Protein AF-M0NGQ3-F1 (afdb_monomer_lite)

Structure (mmCIF, N/CA/C/O backbone):
data_AF-M0NGQ3-F1
#
_entry.id   AF-M0NGQ3-F1
#
loop_
_atom_site.group_PDB
_atom_site.id
_atom_site.type_symbol
_atom_site.label_atom_id
_atom_site.label_alt_id
_atom_site.label_comp_id
_atom_site.label_asym_id
_atom_site.label_entity_id
_atom_site.label_seq_id
_atom_site.pdbx_PDB_ins_code
_atom_site.Cartn_x
_atom_site.Cartn_y
_atom_site.Cartn_z
_atom_site.occupancy
_atom_site.B_iso_or_equiv
_atom_site.auth_seq_id
_atom_site.auth_comp_id
_atom_site.auth_asym_id
_atom_site.auth_atom_id
_atom_site.pdbx_PDB_model_num
ATOM 1 N N . MET A 1 1 ? -16.308 9.274 26.818 1.00 33.22 1 MET A N 1
ATOM 2 C CA . MET A 1 1 ? -15.041 9.408 26.072 1.00 33.22 1 MET A CA 1
ATOM 3 C C . MET A 1 1 ? -13.980 8.646 26.839 1.00 33.22 1 MET A C 1
ATOM 5 O O . MET A 1 1 ? -13.397 9.189 27.766 1.00 33.22 1 MET A O 1
ATOM 9 N N . VAL A 1 2 ? -13.825 7.357 26.546 1.00 29.56 2 VAL A N 1
ATOM 10 C CA . VAL A 1 2 ? -12.701 6.576 27.068 1.00 29.56 2 VAL A CA 1
ATOM 11 C C . VAL A 1 2 ? -11.539 6.907 26.148 1.00 29.56 2 VAL A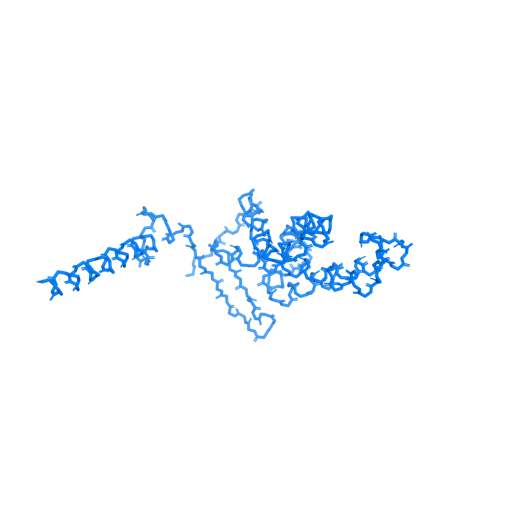 C 1
ATOM 13 O O . VAL A 1 2 ? -11.587 6.573 24.969 1.00 29.56 2 VAL A O 1
ATOM 16 N N . ALA A 1 3 ? -10.560 7.648 26.661 1.00 32.53 3 ALA A N 1
ATOM 17 C CA . ALA A 1 3 ? -9.280 7.797 25.998 1.00 32.53 3 ALA A CA 1
ATOM 18 C C . ALA A 1 3 ? -8.699 6.386 25.857 1.00 32.53 3 ALA A C 1
ATOM 20 O O . ALA A 1 3 ? -8.327 5.765 26.854 1.00 32.53 3 ALA A O 1
ATOM 21 N N . ALA A 1 4 ? -8.718 5.849 24.637 1.00 35.91 4 ALA A N 1
ATOM 22 C CA . ALA A 1 4 ? -7.969 4.653 24.311 1.00 35.91 4 ALA A CA 1
ATOM 23 C C . ALA A 1 4 ? -6.501 5.005 24.546 1.00 35.91 4 ALA A C 1
ATOM 25 O O . ALA A 1 4 ? -5.899 5.775 23.803 1.00 35.91 4 ALA A O 1
ATOM 26 N N . VAL A 1 5 ? -5.964 4.516 25.659 1.00 34.88 5 VAL A N 1
ATOM 27 C CA . VAL A 1 5 ? -4.541 4.559 25.960 1.00 34.88 5 VAL A CA 1
ATOM 28 C C . VAL A 1 5 ? -3.851 3.820 24.816 1.00 34.88 5 VAL A C 1
ATOM 30 O O . VAL A 1 5 ? -3.871 2.592 24.772 1.00 34.88 5 VAL A O 1
ATOM 33 N N . GLN A 1 6 ? -3.287 4.569 23.866 1.00 37.94 6 GLN A N 1
ATOM 34 C CA . GLN A 1 6 ? -2.357 4.056 22.867 1.00 37.94 6 GLN A CA 1
ATOM 35 C C . GLN A 1 6 ? -1.106 3.569 23.614 1.00 37.94 6 GLN A C 1
ATOM 37 O O . GLN A 1 6 ? -0.117 4.280 23.782 1.00 37.94 6 GLN A O 1
ATOM 42 N N . SER A 1 7 ? -1.154 2.336 24.120 1.00 38.09 7 SER A N 1
ATOM 43 C CA . SER A 1 7 ? 0.056 1.554 24.351 1.00 38.09 7 SER A CA 1
ATOM 44 C C . SER A 1 7 ? 0.770 1.464 23.003 1.00 38.09 7 SER A C 1
ATOM 46 O O . SER A 1 7 ? 0.130 1.049 22.038 1.00 38.09 7 SER A O 1
ATOM 48 N N . GLY A 1 8 ? 2.035 1.895 22.925 1.00 45.72 8 GLY A N 1
ATOM 49 C CA . GLY A 1 8 ? 2.791 1.991 21.668 1.00 45.72 8 GLY A CA 1
ATOM 50 C C . GLY A 1 8 ? 2.699 0.743 20.775 1.00 45.72 8 GLY A C 1
ATOM 51 O O . GLY A 1 8 ? 2.340 -0.330 21.264 1.00 45.72 8 GLY A O 1
ATOM 52 N N . PRO A 1 9 ? 3.031 0.860 19.474 1.00 50.69 9 PRO A N 1
ATOM 53 C CA . PRO A 1 9 ? 2.674 -0.123 18.452 1.00 50.69 9 PRO A CA 1
ATOM 54 C C . PRO A 1 9 ? 3.181 -1.516 18.828 1.00 50.69 9 PRO A C 1
ATOM 56 O O . PRO A 1 9 ? 4.362 -1.844 18.680 1.00 50.69 9 PRO A O 1
ATOM 59 N N . ASN A 1 10 ? 2.274 -2.338 19.353 1.00 62.28 10 ASN A N 1
ATOM 60 C CA . ASN A 1 10 ? 2.539 -3.728 19.679 1.00 62.28 10 ASN A CA 1
ATOM 61 C C . ASN A 1 10 ? 2.681 -4.522 18.369 1.00 62.28 10 ASN A C 1
ATOM 63 O O . ASN A 1 10 ? 2.215 -4.098 17.310 1.00 62.28 10 ASN A O 1
ATOM 67 N N . THR A 1 11 ? 3.338 -5.680 18.415 1.00 65.31 11 THR A N 1
ATOM 68 C CA . THR A 1 11 ? 3.563 -6.550 17.244 1.00 65.31 11 THR A CA 1
ATOM 69 C C . THR A 1 11 ? 2.282 -6.820 16.441 1.00 65.31 11 THR A C 1
ATOM 71 O O . THR A 1 11 ? 2.336 -6.953 15.221 1.00 65.31 11 THR A O 1
ATOM 74 N N . THR A 1 12 ? 1.130 -6.834 17.115 1.00 69.69 12 THR A N 1
ATOM 75 C CA . THR A 1 12 ? -0.199 -7.028 16.532 1.00 69.69 12 THR A CA 1
ATOM 76 C C . THR A 1 12 ? -0.603 -5.897 15.583 1.00 69.69 12 THR A C 1
ATOM 78 O O . THR A 1 12 ? -1.019 -6.195 14.470 1.00 69.69 12 THR A O 1
ATOM 81 N N . SER A 1 13 ? -0.414 -4.623 15.955 1.00 71.88 13 SER A N 1
ATOM 82 C CA . SER A 1 13 ? -0.724 -3.466 15.084 1.00 71.88 13 SER A CA 1
ATOM 83 C C . SER A 1 13 ? 0.027 -3.521 13.748 1.00 71.88 13 SER A C 1
ATOM 85 O O . SER A 1 13 ? -0.563 -3.413 12.677 1.00 71.88 13 SER A O 1
ATOM 87 N N . ARG A 1 14 ? 1.326 -3.839 13.796 1.00 76.62 14 ARG A N 1
ATOM 88 C CA . ARG A 1 14 ? 2.168 -3.960 12.597 1.00 76.62 14 ARG A CA 1
ATOM 89 C C . ARG A 1 14 ? 1.744 -5.117 11.701 1.00 76.62 14 ARG A C 1
ATOM 91 O O . ARG A 1 14 ? 1.787 -4.999 10.477 1.00 76.62 14 ARG A O 1
ATOM 98 N N . LEU A 1 15 ? 1.357 -6.240 12.304 1.00 81.69 15 LEU A N 1
ATOM 99 C CA . LEU A 1 15 ? 0.833 -7.400 11.584 1.00 81.69 15 LEU A CA 1
ATOM 100 C C . LEU A 1 15 ? -0.474 -7.052 10.872 1.00 81.69 15 LEU A C 1
ATOM 102 O O . LEU A 1 15 ? -0.595 -7.322 9.680 1.00 81.69 15 LEU A O 1
ATOM 106 N N . THR A 1 16 ? -1.401 -6.403 11.570 1.00 84.00 16 THR A N 1
ATOM 107 C CA . THR A 1 16 ? -2.676 -5.935 11.018 1.00 84.00 16 THR A CA 1
ATOM 108 C C . THR A 1 16 ? -2.463 -4.999 9.830 1.00 84.00 16 THR A C 1
ATOM 110 O O . THR A 1 16 ? -2.974 -5.276 8.745 1.00 84.00 16 THR A O 1
ATOM 113 N N . ALA A 1 17 ? -1.635 -3.964 9.986 1.00 85.12 17 ALA A N 1
ATOM 114 C CA . ALA A 1 17 ? -1.293 -3.031 8.913 1.00 85.12 17 ALA A CA 1
ATOM 115 C C . ALA A 1 17 ? -0.682 -3.740 7.692 1.00 85.12 17 ALA A C 1
ATOM 117 O O . ALA A 1 17 ? -1.069 -3.489 6.551 1.00 85.12 17 ALA A O 1
ATOM 118 N N . THR A 1 18 ? 0.244 -4.674 7.928 1.00 86.88 18 THR A N 1
ATOM 119 C CA . THR A 1 18 ? 0.908 -5.441 6.862 1.00 86.88 18 THR A CA 1
ATOM 120 C C . THR A 1 18 ? -0.074 -6.338 6.110 1.00 86.88 18 THR A C 1
ATOM 122 O O . THR A 1 18 ? -0.047 -6.395 4.880 1.00 86.88 18 THR A O 1
ATOM 125 N N . LEU A 1 19 ? -0.959 -7.029 6.831 1.00 87.19 19 LEU A N 1
ATOM 126 C CA . LEU A 1 19 ? -1.993 -7.867 6.227 1.00 87.19 19 LEU A CA 1
ATOM 127 C C . LEU A 1 19 ? -2.984 -7.025 5.421 1.00 87.19 19 LEU A C 1
ATOM 129 O O . LEU A 1 19 ? -3.317 -7.400 4.300 1.00 87.19 19 LEU A O 1
ATOM 133 N N . GLY A 1 20 ? -3.399 -5.870 5.944 1.00 87.44 20 GLY A N 1
ATOM 134 C CA . GLY A 1 20 ? -4.249 -4.931 5.216 1.00 87.44 20 GLY A CA 1
ATOM 135 C C . GLY A 1 20 ? -3.608 -4.424 3.931 1.00 87.44 20 GLY A C 1
ATOM 136 O O . GLY A 1 20 ? -4.241 -4.455 2.877 1.00 87.44 20 GLY A O 1
ATOM 137 N N . ALA A 1 21 ? -2.334 -4.031 3.986 1.00 89.56 21 ALA A N 1
ATOM 138 C CA . ALA A 1 21 ? -1.571 -3.609 2.814 1.00 89.56 21 ALA A CA 1
ATOM 139 C C . ALA A 1 21 ? -1.489 -4.713 1.746 1.00 89.56 21 ALA A C 1
ATOM 141 O O . ALA A 1 21 ? -1.727 -4.450 0.568 1.00 89.56 21 ALA A O 1
ATOM 142 N N . LEU A 1 22 ? -1.205 -5.956 2.148 1.00 89.62 22 LEU A N 1
ATOM 143 C CA . LEU A 1 22 ? -1.169 -7.097 1.230 1.00 89.62 22 LEU A CA 1
ATOM 144 C C . LEU A 1 22 ? -2.544 -7.405 0.630 1.00 89.62 22 LEU A C 1
ATOM 146 O O . LEU A 1 22 ? -2.631 -7.663 -0.568 1.00 89.62 22 LEU A O 1
ATOM 150 N N . LEU A 1 23 ? -3.614 -7.350 1.427 1.00 90.31 23 LEU A N 1
ATOM 151 C CA . LEU A 1 23 ? -4.982 -7.571 0.950 1.00 90.31 23 LEU A CA 1
ATOM 152 C C . LEU A 1 23 ? -5.425 -6.488 -0.038 1.00 90.31 23 LEU A C 1
ATOM 154 O O . LEU A 1 23 ? -6.026 -6.812 -1.059 1.00 90.31 23 LEU A O 1
ATOM 158 N N . ALA A 1 24 ? -5.092 -5.222 0.224 1.00 91.06 24 ALA A N 1
ATOM 159 C CA . ALA A 1 24 ? -5.369 -4.120 -0.694 1.00 91.06 24 ALA A CA 1
ATOM 160 C C . ALA A 1 24 ? -4.542 -4.224 -1.988 1.00 91.06 24 ALA A C 1
ATOM 162 O O . ALA A 1 24 ? -5.040 -3.913 -3.068 1.00 91.06 24 ALA A O 1
ATOM 163 N N . TYR A 1 25 ? -3.294 -4.695 -1.897 1.00 92.06 25 TYR A N 1
ATOM 164 C CA . TYR A 1 25 ? -2.419 -4.911 -3.050 1.00 92.06 25 TYR A CA 1
ATOM 165 C C . TYR A 1 25 ? -2.815 -6.132 -3.898 1.00 92.06 25 TYR A C 1
ATOM 167 O O . TYR A 1 25 ? -2.634 -6.117 -5.117 1.00 92.06 25 TYR A O 1
ATOM 175 N N . ALA A 1 26 ? -3.356 -7.187 -3.284 1.00 92.50 26 ALA A N 1
ATOM 176 C CA . ALA A 1 26 ? -3.550 -8.491 -3.919 1.00 92.50 26 ALA A CA 1
ATOM 177 C C . ALA A 1 26 ? -4.296 -8.456 -5.271 1.00 92.50 26 ALA A C 1
ATOM 179 O O . ALA A 1 26 ? -3.806 -9.098 -6.203 1.00 92.50 26 ALA A O 1
ATOM 180 N N . PRO A 1 27 ? -5.403 -7.701 -5.456 1.00 90.88 27 PRO A N 1
ATOM 181 C CA . PRO A 1 27 ? -6.079 -7.623 -6.754 1.00 90.88 27 PRO A CA 1
ATOM 182 C C . PRO A 1 27 ? -5.189 -7.038 -7.858 1.00 90.88 27 PRO A C 1
ATOM 184 O O . PRO A 1 27 ? -5.200 -7.522 -8.988 1.00 90.88 27 PRO A O 1
ATOM 187 N N . PHE A 1 28 ? -4.388 -6.021 -7.527 1.00 89.31 28 PHE A N 1
ATOM 188 C CA . PHE A 1 28 ? -3.459 -5.394 -8.466 1.00 89.31 28 PHE A CA 1
ATOM 189 C C . PHE A 1 28 ? -2.279 -6.315 -8.786 1.00 89.31 28 PHE A C 1
ATOM 191 O O . PHE A 1 28 ? -1.935 -6.482 -9.954 1.00 89.31 28 PHE A O 1
ATOM 198 N N . GLY A 1 29 ? -1.701 -6.963 -7.768 1.00 87.62 29 GLY A N 1
ATOM 199 C CA . GLY A 1 29 ? -0.650 -7.965 -7.947 1.00 87.62 29 GLY A CA 1
ATOM 200 C C . GLY A 1 29 ? -1.100 -9.128 -8.833 1.00 87.62 29 GLY A C 1
ATOM 201 O O . GLY A 1 29 ? -0.371 -9.511 -9.744 1.00 87.62 29 GLY A O 1
ATOM 202 N N . TRP A 1 30 ? -2.319 -9.637 -8.623 1.00 91.75 30 TRP A N 1
ATOM 203 C CA . TRP A 1 30 ? -2.925 -10.672 -9.467 1.00 91.75 30 TRP A CA 1
ATOM 204 C C . TRP A 1 30 ? -3.080 -10.211 -10.920 1.00 91.75 30 TRP A C 1
ATOM 206 O O . TRP A 1 30 ? -2.666 -10.924 -11.829 1.00 91.75 30 TRP A O 1
ATOM 216 N N . TRP A 1 31 ? -3.596 -8.997 -11.143 1.00 91.56 31 TRP A N 1
ATOM 217 C CA . TRP A 1 31 ? -3.801 -8.448 -12.487 1.00 91.56 31 TRP A CA 1
ATOM 218 C C . TRP A 1 31 ? -2.510 -8.373 -13.318 1.00 91.56 31 TRP A C 1
ATOM 220 O O . TRP A 1 31 ? -2.538 -8.612 -14.524 1.00 91.56 31 TRP A O 1
ATOM 230 N N . ILE A 1 32 ? -1.373 -8.069 -12.685 1.00 91.44 32 ILE A N 1
ATOM 231 C CA . ILE A 1 32 ? -0.084 -7.960 -13.382 1.00 91.44 32 ILE A CA 1
ATOM 232 C C . ILE A 1 32 ? 0.738 -9.255 -13.371 1.00 91.44 32 ILE A C 1
ATOM 234 O O . ILE A 1 32 ? 1.748 -9.319 -14.070 1.00 91.44 32 ILE A O 1
ATOM 238 N N . ALA A 1 33 ? 0.347 -10.275 -12.600 1.00 91.69 33 ALA A N 1
ATOM 239 C CA . ALA A 1 33 ? 1.158 -11.473 -12.374 1.00 91.69 33 ALA A CA 1
ATOM 240 C C . ALA A 1 33 ? 1.419 -12.282 -13.651 1.00 91.69 33 ALA A C 1
ATOM 242 O O . ALA A 1 33 ? 2.531 -12.775 -13.830 1.00 91.69 33 ALA A O 1
ATOM 243 N N . ASP A 1 34 ? 0.438 -12.368 -14.552 1.00 88.44 34 ASP A N 1
ATOM 244 C CA . ASP A 1 34 ? 0.564 -13.147 -15.790 1.00 88.44 34 ASP A CA 1
ATOM 245 C C . ASP A 1 34 ? 1.574 -12.528 -16.767 1.00 88.44 34 ASP A C 1
ATOM 247 O O . ASP A 1 34 ? 2.323 -13.235 -17.440 1.00 88.44 34 ASP A O 1
ATOM 251 N N . ALA A 1 35 ? 1.616 -11.196 -16.838 1.00 88.31 35 ALA A N 1
ATOM 252 C CA . ALA A 1 35 ? 2.492 -10.470 -17.754 1.00 88.31 35 ALA A CA 1
ATOM 253 C C . ALA A 1 35 ? 3.851 -10.120 -17.126 1.00 88.31 35 ALA A C 1
ATOM 255 O O . ALA A 1 35 ? 4.875 -10.109 -17.813 1.00 88.31 35 ALA A O 1
ATOM 256 N N . TYR A 1 36 ? 3.868 -9.823 -15.825 1.00 92.06 36 TYR A N 1
ATOM 257 C CA . TYR A 1 36 ? 5.005 -9.245 -15.110 1.00 92.06 36 TYR A CA 1
ATOM 258 C C . TYR A 1 36 ? 5.161 -9.852 -13.700 1.00 92.06 36 TYR A C 1
ATOM 260 O O . TYR A 1 36 ? 5.111 -9.128 -12.700 1.00 92.06 36 TYR A O 1
ATOM 268 N N . PRO A 1 37 ? 5.412 -11.170 -13.576 1.00 90.00 37 PRO A N 1
ATOM 269 C CA . PRO A 1 37 ? 5.418 -11.865 -12.284 1.00 90.00 37 PRO A CA 1
ATOM 270 C C . PRO A 1 37 ? 6.470 -11.319 -11.307 1.00 90.00 37 PRO A C 1
ATOM 272 O O . PRO A 1 37 ? 6.217 -11.215 -10.109 1.00 90.00 37 PRO A O 1
ATOM 275 N N . ALA A 1 38 ? 7.639 -10.901 -11.807 1.00 89.75 38 ALA A N 1
ATOM 276 C CA . ALA A 1 38 ? 8.675 -10.287 -10.976 1.00 89.75 38 ALA A CA 1
ATOM 277 C C . ALA A 1 38 ? 8.212 -8.959 -10.351 1.00 89.75 38 ALA A C 1
ATOM 279 O O . ALA A 1 38 ? 8.510 -8.692 -9.188 1.00 89.75 38 ALA A O 1
ATOM 280 N N . PHE A 1 39 ? 7.442 -8.155 -11.093 1.00 91.38 39 PHE A N 1
ATOM 281 C CA . PHE A 1 39 ? 6.858 -6.921 -10.571 1.00 91.38 39 PHE A CA 1
ATOM 282 C C . PHE A 1 39 ? 5.738 -7.234 -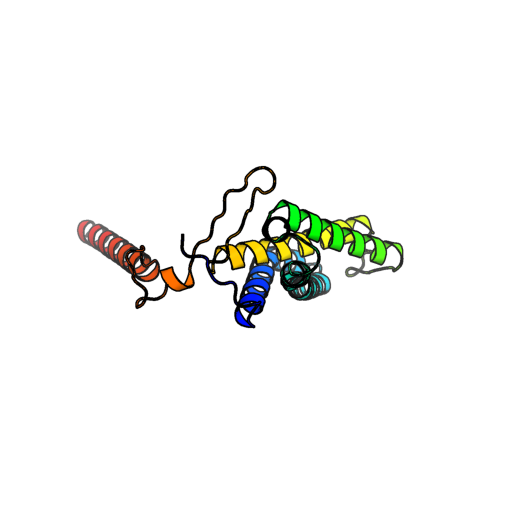9.580 1.00 91.38 39 PHE A C 1
ATOM 284 O O . PHE A 1 39 ? 5.738 -6.658 -8.502 1.00 91.38 39 PHE A O 1
ATOM 291 N N . ALA A 1 40 ? 4.870 -8.214 -9.850 1.00 91.62 40 ALA A N 1
ATOM 292 C CA . ALA A 1 40 ? 3.859 -8.658 -8.882 1.00 91.62 40 ALA A CA 1
ATOM 293 C C . ALA A 1 40 ? 4.471 -9.020 -7.510 1.00 91.62 40 ALA A C 1
ATOM 295 O O . ALA A 1 40 ? 3.986 -8.608 -6.456 1.00 91.62 40 ALA A O 1
ATOM 296 N N . VAL A 1 41 ? 5.592 -9.744 -7.509 1.00 92.12 41 VAL A N 1
ATOM 297 C CA . VAL A 1 41 ? 6.305 -10.086 -6.268 1.00 92.12 41 VAL A CA 1
ATOM 298 C C . VAL A 1 41 ? 6.971 -8.855 -5.647 1.00 92.12 41 VAL A C 1
ATOM 300 O O . VAL A 1 41 ? 6.826 -8.620 -4.446 1.00 92.12 41 VAL A O 1
ATOM 303 N N . ALA A 1 42 ? 7.671 -8.044 -6.444 1.00 92.62 42 ALA A N 1
ATOM 304 C CA . ALA A 1 42 ? 8.347 -6.842 -5.958 1.00 92.62 42 ALA A CA 1
ATOM 305 C C . ALA A 1 42 ? 7.370 -5.842 -5.320 1.00 92.62 42 ALA A C 1
ATOM 307 O O . ALA A 1 42 ? 7.690 -5.234 -4.301 1.00 92.62 42 ALA A O 1
ATOM 308 N N . GLY A 1 43 ? 6.169 -5.697 -5.881 1.00 92.06 43 GLY A N 1
ATOM 309 C CA . GLY A 1 43 ? 5.115 -4.845 -5.336 1.00 92.06 43 GLY A CA 1
ATOM 310 C C . GLY A 1 43 ? 4.581 -5.361 -4.012 1.00 92.06 43 GLY A C 1
ATOM 311 O O . GLY A 1 43 ? 4.428 -4.570 -3.089 1.00 92.06 43 GLY A O 1
ATOM 312 N N . GLY A 1 44 ? 4.398 -6.676 -3.869 1.00 88.81 44 GLY A N 1
ATOM 313 C CA . GLY A 1 44 ? 4.038 -7.285 -2.587 1.00 88.81 44 GLY A CA 1
ATOM 314 C C . GLY A 1 44 ? 5.097 -7.044 -1.505 1.00 88.81 44 GLY A C 1
ATOM 315 O O . GLY A 1 44 ? 4.764 -6.643 -0.391 1.00 88.81 44 GLY A O 1
ATOM 316 N N . ILE A 1 45 ? 6.383 -7.205 -1.841 1.00 92.75 45 ILE A N 1
ATOM 317 C CA . ILE A 1 45 ? 7.503 -6.912 -0.926 1.00 92.75 45 ILE A CA 1
ATOM 318 C C . ILE A 1 45 ? 7.513 -5.429 -0.537 1.00 92.75 45 ILE A C 1
ATOM 320 O O . ILE A 1 45 ? 7.635 -5.093 0.643 1.00 92.75 45 ILE A O 1
ATOM 324 N N . ALA A 1 46 ? 7.362 -4.537 -1.516 1.00 92.94 46 ALA A N 1
ATOM 325 C CA . ALA A 1 46 ? 7.298 -3.103 -1.274 1.00 92.94 46 ALA A CA 1
ATOM 326 C C . ALA A 1 46 ? 6.082 -2.727 -0.413 1.00 92.94 46 ALA A C 1
ATOM 328 O O . ALA A 1 46 ? 6.233 -1.940 0.516 1.00 92.94 46 ALA A O 1
ATOM 329 N N . ALA A 1 47 ? 4.913 -3.333 -0.642 1.00 91.44 47 ALA A N 1
ATOM 330 C CA . ALA A 1 47 ? 3.717 -3.111 0.163 1.00 91.44 47 ALA A CA 1
ATOM 331 C C . ALA A 1 47 ? 3.941 -3.486 1.635 1.00 91.44 47 ALA A C 1
ATOM 333 O O . ALA A 1 47 ? 3.595 -2.703 2.516 1.00 91.44 47 ALA A O 1
ATOM 334 N N . VAL A 1 48 ? 4.605 -4.616 1.913 1.00 91.06 48 VAL A N 1
ATOM 335 C CA . VAL A 1 48 ? 5.008 -5.006 3.280 1.00 91.06 48 VAL A CA 1
ATOM 336 C C . VAL A 1 48 ? 5.957 -3.978 3.897 1.00 91.06 48 VAL A C 1
ATOM 338 O O . VAL A 1 48 ? 5.787 -3.589 5.052 1.00 91.06 48 VAL A O 1
ATOM 341 N N . GLY A 1 49 ? 6.952 -3.515 3.135 1.00 88.75 49 GLY A N 1
ATOM 342 C CA . GLY A 1 49 ? 7.911 -2.515 3.608 1.00 88.75 49 GLY A CA 1
ATOM 343 C C . GLY A 1 49 ? 7.260 -1.167 3.930 1.00 88.75 49 GLY A C 1
ATOM 344 O O . GLY A 1 49 ? 7.592 -0.550 4.944 1.00 88.75 49 GLY A O 1
ATOM 345 N N . VAL A 1 50 ? 6.316 -0.737 3.090 1.00 88.75 50 VAL A N 1
ATOM 346 C CA . VAL A 1 50 ? 5.598 0.537 3.213 1.00 88.75 50 VAL A CA 1
ATOM 347 C C . VAL A 1 50 ? 4.556 0.502 4.327 1.00 88.75 50 VAL A C 1
ATOM 349 O O . VAL A 1 50 ? 4.403 1.505 5.019 1.00 88.75 50 VAL A O 1
ATOM 352 N N . ALA A 1 51 ? 3.894 -0.636 4.553 1.00 85.25 51 ALA A N 1
ATOM 353 C CA . ALA A 1 51 ? 2.784 -0.767 5.500 1.00 85.25 51 ALA A CA 1
ATOM 354 C C . ALA A 1 51 ? 3.098 -0.253 6.912 1.00 85.25 51 ALA A C 1
ATOM 356 O O . ALA A 1 51 ? 2.221 0.260 7.588 1.00 85.25 51 ALA A O 1
ATOM 357 N N . SER A 1 52 ? 4.350 -0.379 7.363 1.00 80.19 52 SER A N 1
ATOM 358 C CA . SER A 1 52 ? 4.766 0.062 8.703 1.00 80.19 52 SER A CA 1
ATOM 359 C C . SER A 1 52 ? 5.392 1.459 8.742 1.00 80.19 52 SER A C 1
ATOM 361 O O . SER A 1 52 ? 5.851 1.878 9.804 1.00 80.19 52 SER A O 1
ATOM 363 N N . ILE A 1 53 ? 5.552 2.139 7.604 1.00 80.69 53 ILE A N 1
ATOM 364 C CA . ILE A 1 53 ? 6.201 3.458 7.552 1.00 80.69 53 ILE A CA 1
ATOM 365 C C . ILE A 1 53 ? 5.362 4.523 8.266 1.00 80.69 53 ILE A C 1
ATOM 367 O O . ILE A 1 53 ? 5.947 5.217 9.099 1.00 80.69 53 ILE A O 1
ATOM 371 N N . PRO A 1 54 ? 4.044 4.658 8.010 1.00 75.94 54 PRO A N 1
ATOM 372 C CA . PRO A 1 54 ? 3.246 5.711 8.636 1.00 75.94 54 PRO A CA 1
ATOM 373 C C . PRO A 1 54 ? 3.330 5.664 10.173 1.00 75.94 54 PRO A C 1
ATOM 375 O O . PRO A 1 54 ? 3.735 6.648 10.793 1.00 75.94 54 PRO A O 1
ATOM 378 N N . ASP A 1 55 ? 3.137 4.484 10.768 1.00 77.75 55 ASP A N 1
ATOM 379 C CA . ASP A 1 55 ? 3.245 4.260 12.221 1.00 77.75 55 ASP A CA 1
ATOM 380 C C . ASP A 1 55 ? 4.620 4.567 12.811 1.00 77.75 55 ASP A C 1
ATOM 382 O O . ASP A 1 55 ? 4.746 4.966 13.967 1.00 77.75 55 ASP A O 1
ATOM 386 N N . LYS A 1 56 ? 5.693 4.336 12.048 1.00 79.00 56 LYS A N 1
ATOM 387 C CA . LYS A 1 56 ? 7.055 4.621 12.520 1.00 79.00 56 LYS A CA 1
ATOM 388 C C . LYS A 1 56 ? 7.347 6.115 12.536 1.00 79.00 56 LYS A C 1
ATOM 390 O O . LYS A 1 56 ? 8.170 6.548 13.338 1.00 79.00 56 LYS A O 1
ATOM 395 N N . LEU A 1 57 ? 6.731 6.874 11.634 1.00 75.94 57 LEU A N 1
ATOM 396 C CA . LEU A 1 57 ? 6.964 8.309 11.491 1.00 75.94 57 LEU A CA 1
ATOM 397 C C . LEU A 1 57 ? 6.076 9.138 12.418 1.00 75.94 57 LEU A C 1
ATOM 399 O O . LEU A 1 57 ? 6.490 10.228 12.821 1.00 75.94 57 LEU A O 1
ATOM 403 N N . SER A 1 58 ? 4.899 8.619 12.773 1.00 76.75 58 SER A N 1
ATOM 404 C CA . SER A 1 58 ? 3.929 9.344 13.592 1.00 76.75 58 SER A CA 1
ATOM 405 C C . SER A 1 58 ? 4.492 9.844 14.939 1.00 76.75 58 SER A C 1
ATOM 407 O O . SER A 1 58 ? 4.436 11.047 15.202 1.00 76.75 58 SER A O 1
ATOM 409 N N . PRO A 1 59 ? 5.167 9.007 15.756 1.00 75.38 59 PRO A N 1
ATOM 410 C CA . PRO A 1 59 ? 5.611 9.424 17.088 1.00 75.38 59 PRO A CA 1
ATOM 411 C C . PRO A 1 59 ? 6.673 10.533 17.106 1.00 75.38 59 PRO A C 1
ATOM 413 O O . PRO A 1 59 ? 7.006 11.040 18.175 1.00 75.38 59 PRO A O 1
ATOM 416 N N . TRP A 1 60 ? 7.253 10.874 15.952 1.00 70.56 60 TRP A N 1
ATOM 417 C CA . TRP A 1 60 ? 8.452 11.708 15.873 1.00 70.56 60 TRP A CA 1
ATOM 418 C C . TRP A 1 60 ? 8.313 12.913 14.944 1.00 70.56 60 TRP A C 1
ATOM 420 O O . TRP A 1 60 ? 8.985 13.918 15.170 1.00 70.56 60 TRP A O 1
ATOM 430 N N . ILE A 1 61 ? 7.528 12.804 13.865 1.00 79.69 61 ILE A N 1
ATOM 431 C CA . ILE A 1 61 ? 7.620 13.739 12.729 1.00 79.69 61 ILE A CA 1
ATOM 432 C C . ILE A 1 61 ? 6.248 14.125 12.168 1.00 79.69 61 ILE A C 1
ATOM 434 O O . ILE A 1 61 ? 6.069 15.275 11.767 1.00 79.69 61 ILE A O 1
ATOM 438 N N . ILE A 1 62 ? 5.297 13.190 12.091 1.00 82.19 62 ILE A N 1
ATOM 439 C CA . ILE A 1 62 ? 4.066 13.370 11.310 1.00 82.19 62 ILE A CA 1
ATOM 440 C C . ILE A 1 62 ? 2.832 13.202 12.209 1.00 82.19 62 ILE A C 1
ATOM 442 O O . ILE A 1 62 ? 2.780 12.245 12.963 1.00 82.19 62 ILE A O 1
ATOM 446 N N . PRO A 1 63 ? 1.817 14.077 12.137 1.00 83.81 63 PRO A N 1
ATOM 447 C CA . PRO A 1 63 ? 0.581 13.883 12.893 1.00 83.81 63 PRO A CA 1
ATOM 448 C C . PRO A 1 63 ? -0.157 12.593 12.494 1.00 83.81 63 PRO A C 1
ATOM 450 O O . PRO A 1 63 ? -0.208 12.252 11.307 1.00 83.81 63 PRO A O 1
ATOM 453 N N . ASP A 1 64 ? -0.783 11.920 13.464 1.00 82.19 64 ASP A N 1
ATOM 454 C CA . ASP A 1 64 ? -1.583 10.705 13.234 1.00 82.19 64 ASP A CA 1
ATOM 455 C C . ASP A 1 64 ? -2.720 10.941 12.235 1.00 82.19 64 ASP A C 1
ATOM 457 O O . ASP A 1 64 ? -3.072 10.066 11.444 1.00 82.19 64 ASP A O 1
ATOM 461 N N . GLU A 1 65 ? -3.281 12.147 12.218 1.00 84.19 65 GLU A N 1
ATOM 462 C CA . GLU A 1 65 ? -4.347 12.518 11.295 1.00 84.19 65 GLU A CA 1
ATOM 463 C C . GLU A 1 65 ? -3.888 12.454 9.841 1.00 84.19 65 GLU A C 1
ATOM 465 O O . GLU A 1 65 ? -4.681 12.139 8.957 1.00 84.19 65 GLU A O 1
ATOM 470 N N . TRP A 1 66 ? -2.609 12.738 9.584 1.00 87.44 66 TRP A N 1
ATOM 471 C CA . TRP A 1 66 ? -2.048 12.652 8.245 1.00 87.44 66 TRP A CA 1
ATOM 472 C C . TRP A 1 66 ? -1.837 11.193 7.847 1.00 87.44 66 TRP A C 1
ATOM 474 O O . TRP A 1 66 ? -2.289 10.791 6.775 1.00 87.44 66 TRP A O 1
ATOM 484 N N . THR A 1 67 ? -1.210 10.388 8.709 1.00 86.00 67 THR A N 1
ATOM 485 C CA . THR A 1 67 ? -0.903 8.973 8.432 1.00 86.00 67 THR A CA 1
ATOM 486 C C . THR A 1 67 ? -2.159 8.116 8.280 1.00 86.00 67 THR A C 1
ATOM 488 O O . THR A 1 67 ? -2.167 7.210 7.448 1.00 86.00 67 THR A O 1
ATOM 491 N N . HIS A 1 68 ? -3.245 8.465 8.973 1.00 88.75 68 HIS A N 1
ATOM 492 C CA . HIS A 1 68 ? -4.531 7.766 8.913 1.00 88.75 68 HIS A CA 1
ATOM 493 C C . HIS A 1 68 ? -5.564 8.447 7.987 1.00 88.75 68 HIS A C 1
ATOM 495 O O . HIS A 1 68 ? -6.777 8.346 8.213 1.00 88.75 68 HIS A O 1
ATOM 501 N N . SER A 1 69 ? -5.104 9.148 6.940 1.00 92.00 69 SER A N 1
ATOM 502 C CA . SER A 1 69 ? -5.954 9.828 5.946 1.00 92.00 69 SER A CA 1
ATOM 503 C C . SER A 1 69 ? -5.685 9.382 4.510 1.00 92.00 69 SER A C 1
ATOM 505 O O . SER A 1 69 ? -4.578 8.973 4.155 1.00 92.00 69 SER A O 1
ATOM 507 N N . LEU A 1 70 ? -6.685 9.530 3.632 1.00 92.94 70 LEU A N 1
ATOM 508 C CA . LEU A 1 70 ? -6.513 9.248 2.202 1.00 92.94 70 LEU A CA 1
ATOM 509 C C . LEU A 1 70 ? -5.493 10.187 1.547 1.00 92.94 70 LEU A C 1
ATOM 511 O O . LEU A 1 70 ? -4.811 9.790 0.602 1.00 92.94 70 LEU A O 1
ATOM 515 N N . LEU A 1 71 ? -5.359 11.413 2.061 1.00 93.38 71 LEU A N 1
ATOM 516 C CA . LEU A 1 71 ? -4.331 12.346 1.613 1.00 93.38 71 LEU A CA 1
ATOM 517 C C . LEU A 1 71 ? -2.927 11.832 1.954 1.00 93.38 71 LEU A C 1
ATOM 519 O O . LEU A 1 71 ? -2.051 11.848 1.089 1.00 93.38 71 LEU A O 1
ATOM 523 N N . GLY A 1 72 ? -2.719 11.337 3.176 1.00 91.62 72 GLY A N 1
ATOM 524 C CA . GLY A 1 72 ? -1.463 10.699 3.569 1.00 91.62 72 GLY A CA 1
ATOM 525 C C . GLY A 1 72 ? -1.156 9.468 2.722 1.00 91.62 72 GLY A C 1
ATOM 526 O O . GLY A 1 72 ? -0.039 9.331 2.226 1.00 91.62 72 GLY A O 1
ATOM 527 N N . ALA A 1 73 ? -2.155 8.624 2.450 1.00 93.69 73 ALA A N 1
ATOM 528 C CA . ALA A 1 73 ? -1.983 7.477 1.559 1.00 93.69 73 ALA A CA 1
ATOM 529 C C . ALA A 1 73 ? -1.570 7.888 0.137 1.00 93.69 73 ALA A C 1
ATOM 531 O O . ALA A 1 73 ? -0.641 7.308 -0.430 1.00 93.69 73 ALA A O 1
ATOM 532 N N . ALA A 1 74 ? -2.200 8.923 -0.426 1.00 95.12 74 ALA A N 1
ATOM 533 C CA . ALA A 1 74 ? -1.814 9.470 -1.725 1.00 95.12 74 ALA A CA 1
ATOM 534 C C . ALA A 1 74 ? -0.386 10.041 -1.708 1.00 95.12 74 ALA A C 1
ATOM 536 O O . ALA A 1 74 ? 0.365 9.844 -2.663 1.00 95.12 74 ALA A O 1
ATOM 537 N N . ALA A 1 75 ? 0.018 10.701 -0.620 1.00 94.38 75 ALA A N 1
ATOM 538 C CA . ALA A 1 75 ? 1.371 11.225 -0.466 1.00 94.38 75 ALA A CA 1
ATOM 539 C C . ALA A 1 75 ? 2.422 10.108 -0.363 1.00 94.38 75 ALA A C 1
ATOM 541 O O . ALA A 1 75 ? 3.460 10.193 -1.018 1.00 94.38 75 ALA A O 1
ATOM 542 N N . VAL A 1 76 ? 2.146 9.031 0.381 1.00 94.19 76 VAL A N 1
ATOM 543 C CA . VAL A 1 76 ? 3.003 7.833 0.418 1.00 94.19 76 VAL A CA 1
ATOM 544 C C . VAL A 1 76 ? 3.111 7.206 -0.973 1.00 94.19 76 VAL A C 1
ATOM 546 O O . VAL A 1 76 ? 4.219 6.915 -1.423 1.00 94.19 76 VAL A O 1
ATOM 549 N N . GLY A 1 77 ? 1.993 7.078 -1.695 1.00 96.50 77 GLY A N 1
ATOM 550 C CA . GLY A 1 77 ? 1.997 6.685 -3.105 1.00 96.50 77 GLY A CA 1
ATOM 551 C C . GLY A 1 77 ? 2.904 7.583 -3.947 1.00 96.50 77 GLY A C 1
ATOM 552 O O . GLY A 1 77 ? 3.749 7.085 -4.684 1.00 96.50 77 GLY A O 1
ATOM 553 N N . GLY A 1 78 ? 2.808 8.903 -3.785 1.00 97.44 78 GLY A N 1
ATOM 554 C CA . GLY A 1 78 ? 3.669 9.876 -4.461 1.00 97.44 78 GLY A CA 1
ATOM 555 C C . GLY A 1 78 ? 5.160 9.706 -4.150 1.00 97.44 78 GLY A C 1
ATOM 556 O O . GLY A 1 78 ? 5.984 9.780 -5.059 1.00 97.44 78 GLY A O 1
ATOM 557 N N . LEU A 1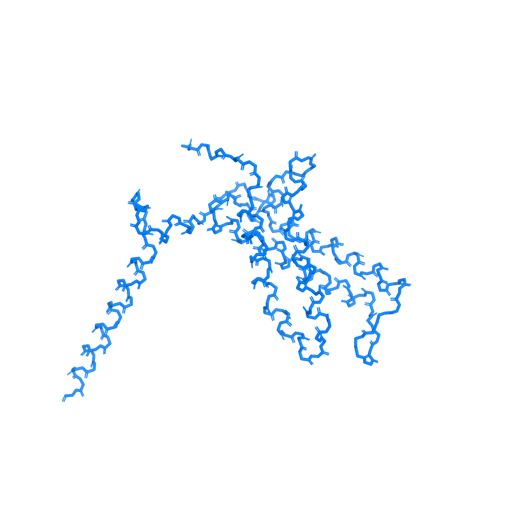 79 ? 5.526 9.418 -2.899 1.00 95.75 79 LEU A N 1
ATOM 558 C CA . LEU A 1 79 ? 6.920 9.166 -2.510 1.00 95.75 79 LEU A CA 1
ATOM 559 C C . LEU A 1 79 ? 7.473 7.889 -3.154 1.00 95.75 79 LEU A C 1
ATOM 561 O O . LEU A 1 79 ? 8.590 7.890 -3.674 1.00 95.75 79 LEU A O 1
ATOM 565 N N . VAL A 1 80 ? 6.689 6.809 -3.165 1.00 96.88 80 VAL A N 1
ATOM 566 C CA . VAL A 1 80 ? 7.084 5.552 -3.821 1.00 96.88 80 VAL A CA 1
ATOM 567 C C . VAL A 1 80 ? 7.130 5.726 -5.345 1.00 96.88 80 VAL A C 1
ATOM 569 O O . VAL A 1 80 ? 8.035 5.200 -5.991 1.00 96.88 80 VAL A O 1
ATOM 572 N N . ALA A 1 81 ? 6.221 6.515 -5.923 1.00 98.06 81 ALA A N 1
ATOM 573 C CA . ALA A 1 81 ? 6.243 6.892 -7.336 1.00 98.06 81 ALA A CA 1
ATOM 574 C C . ALA A 1 81 ? 7.518 7.658 -7.704 1.00 98.06 81 ALA A C 1
ATOM 576 O O . ALA A 1 81 ? 8.173 7.323 -8.689 1.00 98.06 81 ALA A O 1
ATOM 577 N N . ALA A 1 82 ? 7.905 8.646 -6.892 1.00 98.19 82 ALA A N 1
ATOM 578 C CA . ALA A 1 82 ? 9.135 9.405 -7.087 1.00 98.19 82 ALA A CA 1
ATOM 579 C C . ALA A 1 82 ? 10.372 8.498 -7.008 1.00 98.19 82 ALA A C 1
ATOM 581 O O . ALA A 1 82 ? 11.260 8.598 -7.852 1.00 98.19 82 ALA A O 1
ATOM 582 N N . ALA A 1 83 ? 10.412 7.564 -6.053 1.00 96.94 83 ALA A N 1
ATOM 583 C CA . ALA A 1 83 ? 11.483 6.573 -5.976 1.00 96.94 83 ALA A CA 1
ATOM 584 C C . ALA A 1 83 ? 11.527 5.679 -7.227 1.00 96.94 83 ALA A C 1
ATOM 586 O O . ALA A 1 83 ? 12.595 5.489 -7.804 1.00 96.94 83 ALA A O 1
ATOM 587 N N . GLY A 1 84 ? 10.375 5.177 -7.685 1.00 97.31 84 GLY A N 1
ATOM 588 C CA . GLY A 1 84 ? 10.269 4.382 -8.910 1.00 97.31 84 GLY A CA 1
ATOM 589 C C . GLY A 1 84 ? 10.763 5.138 -10.145 1.00 97.31 84 GLY A C 1
ATOM 590 O O . GLY A 1 84 ? 11.564 4.597 -10.907 1.00 97.31 84 GLY A O 1
ATOM 591 N N . TRP A 1 85 ? 10.352 6.402 -10.298 1.00 98.31 85 TRP A N 1
ATOM 592 C CA . TRP A 1 85 ? 10.836 7.289 -11.358 1.00 98.31 85 TRP A CA 1
ATOM 593 C C . TRP A 1 85 ? 12.358 7.399 -11.327 1.00 98.31 85 TRP A C 1
ATOM 595 O O . TRP A 1 85 ? 13.015 7.119 -12.325 1.00 98.31 85 TRP A O 1
ATOM 605 N N . LEU A 1 86 ? 12.921 7.792 -10.179 1.00 98.12 86 LEU A N 1
ATOM 606 C CA . LEU A 1 86 ? 14.357 8.024 -10.030 1.00 98.12 86 LEU A CA 1
ATOM 607 C C . LEU A 1 86 ? 15.170 6.766 -10.340 1.00 98.12 86 LEU A C 1
ATOM 609 O O . LEU A 1 86 ? 16.204 6.857 -10.995 1.00 98.12 86 LEU A O 1
ATOM 613 N N . ILE A 1 87 ? 14.707 5.591 -9.913 1.00 96.44 87 ILE A N 1
ATOM 614 C CA . ILE A 1 87 ? 15.393 4.331 -10.210 1.00 96.44 87 ILE A CA 1
ATOM 615 C C . ILE A 1 87 ? 15.393 4.067 -11.721 1.00 96.44 87 ILE A C 1
ATOM 617 O O . ILE A 1 87 ? 16.455 3.805 -12.279 1.00 96.44 87 ILE A O 1
ATOM 621 N N . ALA A 1 88 ? 14.239 4.151 -12.385 1.00 96.12 88 ALA A N 1
ATOM 622 C CA . ALA A 1 88 ? 14.121 3.851 -13.815 1.00 96.12 88 ALA A CA 1
ATOM 623 C C . ALA A 1 88 ? 14.796 4.896 -14.723 1.00 96.12 88 ALA A C 1
ATOM 625 O O . ALA A 1 88 ? 15.221 4.564 -15.826 1.00 96.12 88 ALA A O 1
ATOM 626 N N . ASP A 1 89 ? 14.943 6.134 -14.249 1.00 97.19 89 ASP A N 1
ATOM 627 C CA . ASP A 1 89 ? 15.667 7.199 -14.951 1.00 97.19 89 ASP A CA 1
ATOM 628 C C . ASP A 1 89 ? 17.189 6.983 -14.935 1.00 97.19 89 ASP A C 1
ATOM 630 O O . ASP A 1 89 ? 17.899 7.379 -15.856 1.00 97.19 89 ASP A O 1
ATOM 634 N N . ASN A 1 90 ? 17.697 6.313 -13.896 1.00 96.69 90 ASN A N 1
ATOM 635 C CA . ASN A 1 90 ? 19.131 6.103 -13.689 1.00 96.69 90 ASN A CA 1
ATOM 636 C C . ASN A 1 90 ? 19.595 4.675 -14.020 1.00 96.69 90 ASN A C 1
ATOM 638 O O . ASN A 1 90 ? 20.788 4.446 -14.221 1.00 96.69 90 ASN A O 1
ATOM 642 N N .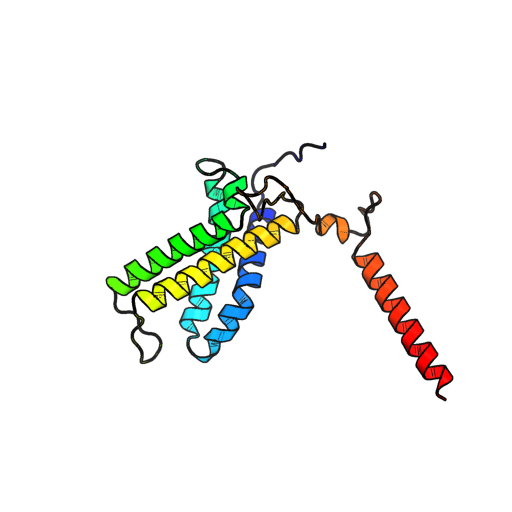 ILE A 1 91 ? 18.682 3.701 -14.052 1.00 95.25 91 ILE A N 1
ATOM 643 C CA . ILE A 1 91 ? 18.982 2.282 -14.263 1.00 95.25 91 ILE A CA 1
ATOM 644 C C . ILE A 1 91 ? 17.973 1.697 -15.248 1.00 95.25 91 ILE A C 1
ATOM 646 O O . ILE A 1 91 ? 16.763 1.784 -15.054 1.00 95.25 91 ILE A O 1
ATOM 650 N N . VAL A 1 92 ? 18.477 1.015 -16.280 1.00 95.19 92 VAL A N 1
ATOM 651 C CA . VAL A 1 92 ? 17.624 0.299 -17.234 1.00 95.19 92 VAL A CA 1
ATOM 652 C C . VAL A 1 92 ? 17.001 -0.914 -16.549 1.00 95.19 92 VAL A C 1
ATOM 654 O O . VAL A 1 92 ? 17.692 -1.868 -16.190 1.00 95.19 92 VAL A O 1
ATOM 657 N N . ILE A 1 93 ? 15.678 -0.887 -16.409 1.00 93.88 93 ILE A N 1
ATOM 658 C CA . ILE A 1 93 ? 14.888 -1.992 -15.873 1.00 93.88 93 ILE A CA 1
ATOM 659 C C . ILE A 1 93 ? 14.151 -2.682 -17.021 1.00 93.88 93 ILE A C 1
ATOM 661 O O . ILE A 1 93 ? 13.508 -2.031 -17.846 1.00 93.88 93 ILE A O 1
ATOM 665 N N . TYR A 1 94 ? 14.199 -4.013 -17.037 1.00 93.12 94 TYR A N 1
ATOM 666 C CA . TYR A 1 94 ? 13.466 -4.831 -17.997 1.00 93.12 94 TYR A CA 1
ATOM 667 C C . TYR A 1 94 ? 12.247 -5.492 -17.353 1.00 93.12 94 TYR A C 1
ATOM 669 O O . TYR A 1 94 ? 12.325 -6.067 -16.268 1.00 93.12 94 TYR A O 1
ATOM 677 N N . ALA A 1 95 ? 11.130 -5.457 -18.071 1.00 89.00 95 ALA A N 1
ATOM 678 C CA . ALA A 1 95 ? 9.917 -6.212 -17.791 1.00 89.00 95 ALA A CA 1
ATOM 679 C C . ALA A 1 95 ? 9.692 -7.197 -18.947 1.00 89.00 95 ALA A C 1
ATOM 681 O O . ALA A 1 95 ? 9.042 -6.887 -19.949 1.00 89.00 95 ALA A O 1
ATOM 682 N N . GLY A 1 96 ? 10.329 -8.368 -18.852 1.00 86.56 96 GLY A N 1
ATOM 683 C CA . GLY A 1 96 ? 10.440 -9.298 -19.977 1.00 86.56 96 GLY A CA 1
ATOM 684 C C . GLY A 1 96 ? 11.309 -8.704 -21.089 1.00 86.56 96 GLY A C 1
ATOM 685 O O . GLY A 1 96 ? 12.456 -8.341 -20.852 1.00 86.56 96 GLY A O 1
ATOM 686 N N . SER A 1 97 ? 10.763 -8.579 -22.300 1.00 88.19 97 SER A N 1
ATOM 687 C CA . SER A 1 97 ? 11.466 -7.998 -23.455 1.00 88.19 97 SER A CA 1
ATOM 688 C C . SER A 1 97 ? 11.303 -6.478 -23.591 1.00 88.19 97 SER A C 1
ATOM 690 O O . SER A 1 97 ? 11.740 -5.905 -24.589 1.00 88.19 97 SER A O 1
ATOM 692 N N . ARG A 1 98 ? 10.615 -5.820 -22.649 1.00 90.25 98 ARG A N 1
ATOM 693 C CA . ARG A 1 98 ? 10.326 -4.379 -22.691 1.00 90.25 98 ARG A CA 1
ATOM 694 C C . ARG A 1 98 ? 11.173 -3.630 -21.672 1.00 90.25 98 ARG A C 1
ATOM 696 O O . ARG A 1 98 ? 11.409 -4.134 -20.578 1.00 90.25 98 ARG A O 1
ATOM 703 N N . ILE A 1 99 ? 11.578 -2.415 -22.024 1.00 94.62 99 ILE A N 1
ATOM 704 C CA . ILE A 1 99 ? 12.208 -1.479 -21.090 1.00 94.62 99 ILE A CA 1
ATOM 705 C C . ILE A 1 99 ? 11.101 -0.748 -20.330 1.00 94.62 99 ILE A C 1
ATOM 707 O O . ILE A 1 99 ? 10.128 -0.289 -20.934 1.00 94.62 99 ILE A O 1
ATOM 711 N N . VAL A 1 100 ? 11.242 -0.654 -19.012 1.00 95.69 100 VAL A N 1
ATOM 712 C CA . VAL A 1 100 ? 10.342 0.125 -18.158 1.00 95.69 100 VAL A CA 1
ATOM 713 C C . VAL A 1 100 ? 10.735 1.595 -18.252 1.00 95.69 100 VAL A C 1
ATOM 715 O O . VAL A 1 100 ? 11.874 1.952 -17.967 1.00 95.69 100 VAL A O 1
ATOM 718 N N . THR A 1 101 ? 9.797 2.448 -18.658 1.00 97.38 101 THR A N 1
ATOM 719 C CA . THR A 1 101 ? 10.004 3.901 -18.668 1.00 97.38 101 THR A CA 1
ATOM 720 C C . THR A 1 101 ? 9.898 4.471 -17.253 1.00 97.38 101 THR A C 1
ATOM 722 O O . THR A 1 101 ? 9.204 3.905 -16.404 1.00 97.38 101 THR A O 1
ATOM 725 N N . SER A 1 102 ? 10.520 5.627 -17.000 1.00 97.81 102 SER A N 1
ATOM 726 C CA . SER A 1 102 ? 10.411 6.334 -15.713 1.00 97.81 102 SER A CA 1
ATOM 727 C C . SER A 1 102 ? 8.957 6.639 -15.343 1.00 97.81 102 SER A C 1
ATOM 729 O O . SER A 1 102 ? 8.560 6.482 -14.191 1.00 97.81 102 SER A O 1
ATOM 731 N N . GLU A 1 103 ? 8.129 6.973 -16.338 1.00 98.00 103 GLU A N 1
ATOM 732 C CA . GLU A 1 103 ? 6.691 7.176 -16.158 1.00 98.00 103 GLU A CA 1
ATOM 733 C C . GLU A 1 103 ? 5.973 5.893 -15.713 1.00 98.00 103 GLU A C 1
ATOM 735 O O . GLU A 1 103 ? 5.227 5.916 -14.733 1.00 98.00 103 GLU A O 1
ATOM 740 N N . ALA A 1 104 ? 6.226 4.758 -16.375 1.00 96.44 104 ALA A N 1
ATOM 741 C CA . ALA A 1 104 ? 5.618 3.481 -16.004 1.00 96.44 104 ALA A CA 1
ATOM 742 C C . ALA A 1 104 ? 6.058 3.031 -14.601 1.00 96.44 104 ALA A C 1
ATOM 744 O O . ALA A 1 104 ? 5.239 2.549 -13.817 1.00 96.44 104 ALA A O 1
ATOM 745 N N . ALA A 1 105 ? 7.332 3.236 -14.254 1.00 97.38 105 ALA A N 1
ATOM 746 C CA . ALA A 1 105 ? 7.853 2.960 -12.918 1.00 97.38 105 ALA A CA 1
ATOM 747 C C . ALA A 1 105 ? 7.195 3.842 -11.845 1.00 97.38 105 ALA A C 1
ATOM 749 O O . ALA A 1 105 ? 6.887 3.354 -10.757 1.00 97.38 105 ALA A O 1
ATOM 750 N N . ALA A 1 106 ? 6.930 5.114 -12.147 1.00 98.25 106 ALA A N 1
ATOM 751 C CA . ALA A 1 106 ? 6.247 6.021 -11.233 1.00 98.25 106 ALA A CA 1
ATOM 752 C C . ALA A 1 106 ? 4.773 5.654 -11.037 1.00 98.25 106 ALA A C 1
ATOM 754 O O . ALA A 1 106 ? 4.308 5.598 -9.901 1.00 98.25 106 ALA A O 1
ATOM 755 N N . GLN A 1 107 ? 4.047 5.342 -12.115 1.00 98.12 107 GLN A N 1
ATOM 756 C CA . GLN A 1 107 ? 2.657 4.870 -12.042 1.00 98.12 107 GLN A CA 1
ATOM 757 C C . GLN A 1 107 ? 2.553 3.587 -11.211 1.00 98.12 107 GLN A C 1
ATOM 759 O O . GLN A 1 107 ? 1.697 3.468 -10.332 1.00 98.12 107 GLN A O 1
ATOM 764 N N . TYR A 1 108 ? 3.471 2.650 -11.449 1.00 97.19 108 TYR A N 1
ATOM 765 C CA . TYR A 1 108 ? 3.581 1.423 -10.676 1.00 97.19 108 TYR A CA 1
ATOM 766 C C . TYR A 1 108 ? 3.879 1.700 -9.194 1.00 97.19 108 TYR A C 1
ATOM 768 O O . TYR A 1 108 ? 3.192 1.177 -8.316 1.00 97.19 108 TYR A O 1
ATOM 776 N N . GLY A 1 109 ? 4.853 2.567 -8.904 1.00 97.69 109 GLY A N 1
ATOM 777 C CA . GLY A 1 109 ? 5.198 2.967 -7.541 1.00 97.69 109 GLY A CA 1
ATOM 778 C C . GLY A 1 109 ? 4.042 3.652 -6.810 1.00 97.69 109 GLY A C 1
ATOM 779 O O . GLY A 1 109 ? 3.782 3.332 -5.650 1.00 97.69 109 GLY A O 1
ATOM 780 N N . PHE A 1 110 ? 3.294 4.519 -7.499 1.00 98.12 110 PHE A N 1
ATOM 781 C CA . PHE A 1 110 ? 2.096 5.159 -6.957 1.00 98.12 110 PHE A CA 1
ATOM 782 C C . PHE A 1 110 ? 1.035 4.130 -6.575 1.00 98.12 110 PHE A C 1
ATOM 784 O O . PHE A 1 110 ? 0.509 4.180 -5.464 1.00 98.12 110 PHE A O 1
ATOM 791 N N . ALA A 1 111 ? 0.753 3.175 -7.467 1.00 97.12 111 ALA A N 1
ATOM 792 C CA . ALA A 1 111 ? -0.218 2.118 -7.212 1.00 97.12 111 ALA A CA 1
ATOM 793 C C . ALA A 1 111 ? 0.193 1.262 -6.006 1.00 97.12 111 ALA A C 1
ATOM 795 O O . ALA A 1 111 ? -0.604 1.073 -5.092 1.00 97.12 111 ALA A O 1
ATOM 796 N N . VAL A 1 112 ? 1.445 0.798 -5.956 1.00 96.56 112 VAL A N 1
ATOM 797 C CA . VAL A 1 112 ? 1.953 -0.028 -4.848 1.00 96.56 112 VAL A CA 1
ATOM 798 C C . VAL A 1 112 ? 1.928 0.735 -3.523 1.00 96.56 112 VAL A C 1
ATOM 800 O O . VAL A 1 112 ? 1.363 0.245 -2.547 1.00 96.56 112 VAL A O 1
ATOM 803 N N . GLY A 1 113 ? 2.521 1.931 -3.477 1.00 96.31 113 GLY A N 1
ATOM 804 C CA . GLY A 1 113 ? 2.609 2.729 -2.253 1.00 96.31 113 GLY A CA 1
ATOM 805 C C . GLY A 1 113 ? 1.241 3.197 -1.761 1.00 96.31 113 GLY A C 1
ATOM 806 O O . GLY A 1 113 ? 0.955 3.112 -0.568 1.00 96.31 113 GLY A O 1
ATOM 807 N N . GLY A 1 114 ? 0.378 3.629 -2.682 1.00 96.00 114 GLY A N 1
ATOM 808 C CA . GLY A 1 114 ? -0.978 4.076 -2.382 1.00 96.00 114 GLY A CA 1
ATOM 809 C C . GLY A 1 114 ? -1.869 2.941 -1.881 1.00 96.00 114 GLY A C 1
ATOM 810 O O . GLY A 1 114 ? -2.525 3.105 -0.856 1.00 96.00 114 GLY A O 1
ATOM 811 N N . LEU A 1 115 ? -1.856 1.774 -2.540 1.00 94.50 115 LEU A N 1
ATOM 812 C CA . LEU A 1 115 ? -2.614 0.600 -2.087 1.00 94.50 115 LEU A CA 1
ATOM 813 C C . LEU A 1 115 ? -2.108 0.083 -0.739 1.00 94.50 115 LEU A C 1
ATOM 815 O O . LEU A 1 115 ? -2.919 -0.284 0.107 1.00 94.50 115 LEU A O 1
ATOM 819 N N . ALA A 1 116 ? -0.793 0.092 -0.510 1.00 93.94 116 ALA A N 1
ATOM 820 C CA . ALA A 1 116 ? -0.221 -0.320 0.767 1.00 93.94 116 ALA A CA 1
ATOM 821 C C . ALA A 1 116 ? -0.651 0.608 1.913 1.00 93.94 116 ALA A C 1
ATOM 823 O O . ALA A 1 116 ? -1.138 0.133 2.938 1.00 93.94 116 ALA A O 1
ATOM 824 N N . ALA A 1 117 ? -0.530 1.925 1.726 1.00 94.12 117 ALA A N 1
ATOM 825 C CA . ALA A 1 117 ? -0.948 2.904 2.727 1.00 94.12 117 ALA A CA 1
ATOM 826 C C . ALA A 1 117 ? -2.470 2.897 2.941 1.00 94.12 117 ALA A C 1
ATOM 828 O O . ALA A 1 117 ? -2.939 2.960 4.073 1.00 94.12 117 ALA A O 1
ATOM 829 N N . TYR A 1 118 ? -3.251 2.744 1.872 1.00 93.25 118 TYR A N 1
ATOM 830 C CA . TYR A 1 118 ? -4.699 2.579 1.971 1.00 93.25 118 TYR A CA 1
ATOM 831 C C . TYR A 1 118 ? -5.082 1.311 2.745 1.00 93.25 118 TYR A C 1
ATOM 833 O O . TYR A 1 118 ? -5.941 1.362 3.621 1.00 93.25 118 TYR A O 1
ATOM 841 N N . GLY A 1 119 ? -4.424 0.185 2.461 1.00 90.19 119 GLY A N 1
ATOM 842 C CA . GLY A 1 119 ? -4.637 -1.071 3.173 1.00 90.19 119 GLY A CA 1
ATOM 843 C C . GLY A 1 119 ? -4.288 -0.978 4.657 1.00 90.19 119 GLY A C 1
ATOM 844 O O . GLY A 1 119 ? -5.009 -1.540 5.474 1.00 90.19 119 GLY A O 1
ATOM 845 N N . HIS A 1 120 ? -3.247 -0.224 5.010 1.00 90.31 120 HIS A N 1
ATOM 846 C CA . HIS A 1 120 ? -2.919 0.108 6.397 1.00 90.31 120 HIS A CA 1
ATOM 847 C C . HIS A 1 120 ? -4.064 0.878 7.084 1.00 90.31 120 HIS A C 1
ATOM 849 O O . HIS A 1 120 ? -4.573 0.407 8.098 1.00 90.31 120 HIS A O 1
ATOM 855 N N . ILE A 1 121 ? -4.569 1.958 6.471 1.00 90.25 121 ILE A N 1
ATOM 856 C CA . ILE A 1 121 ? -5.712 2.733 6.998 1.00 90.25 121 ILE A CA 1
ATOM 857 C C . ILE A 1 121 ? -6.958 1.857 7.155 1.00 90.25 121 ILE A C 1
ATOM 859 O O . ILE A 1 121 ? -7.669 1.950 8.154 1.00 90.25 121 ILE A O 1
ATOM 863 N N . LEU A 1 122 ? -7.249 1.002 6.172 1.00 87.88 122 LEU A N 1
ATOM 864 C CA . LEU A 1 122 ? -8.371 0.072 6.269 1.00 87.88 122 LEU A CA 1
ATOM 865 C C . LEU A 1 122 ? -8.195 -0.896 7.435 1.00 87.88 122 LEU A C 1
ATOM 867 O O . LEU A 1 122 ? -9.151 -1.134 8.163 1.00 87.88 122 LEU A O 1
ATOM 871 N N . ALA A 1 123 ? -6.999 -1.451 7.615 1.00 87.56 123 ALA A N 1
ATOM 872 C CA . ALA A 1 123 ? -6.735 -2.406 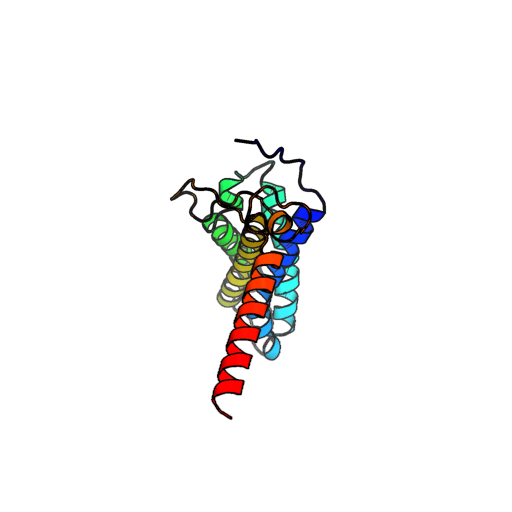8.681 1.00 87.56 123 ALA A CA 1
ATOM 873 C C . ALA A 1 123 ? -6.918 -1.767 10.061 1.00 87.56 123 ALA A C 1
ATOM 875 O O . ALA A 1 123 ? -7.615 -2.329 10.903 1.00 87.56 123 ALA A O 1
ATOM 876 N N . ASP A 1 124 ? -6.387 -0.562 10.248 1.00 87.19 124 ASP A N 1
ATOM 877 C CA . ASP A 1 124 ? -6.530 0.208 11.482 1.00 87.19 124 ASP A CA 1
ATOM 878 C C . ASP A 1 124 ? -7.983 0.582 11.756 1.00 87.19 124 ASP A C 1
ATOM 880 O O . ASP A 1 124 ? -8.499 0.347 12.855 1.00 87.19 124 ASP A O 1
ATOM 884 N N . GLY A 1 125 ? -8.681 1.039 10.716 1.00 84.81 125 GLY A N 1
ATOM 885 C CA . GLY A 1 125 ? -10.111 1.292 10.763 1.00 84.81 125 GLY A CA 1
ATOM 886 C C . GLY A 1 125 ? -10.932 0.047 11.099 1.00 84.81 125 GLY A C 1
ATOM 887 O O . GLY A 1 125 ? -12.055 0.203 11.556 1.00 84.81 125 GLY A O 1
ATOM 888 N N . LEU A 1 126 ? -10.409 -1.169 10.918 1.00 84.25 126 LEU A N 1
ATOM 889 C CA . LEU A 1 126 ? -11.064 -2.430 11.277 1.00 84.25 126 LEU A CA 1
ATOM 890 C C . LEU A 1 126 ? -10.630 -2.988 12.646 1.00 84.25 126 LEU A C 1
ATOM 892 O O . LEU A 1 126 ? -11.248 -3.935 13.132 1.00 84.25 126 LEU A O 1
ATOM 896 N N . THR A 1 127 ? -9.601 -2.439 13.292 1.00 82.06 127 THR A N 1
ATOM 897 C CA . THR A 1 127 ? -9.098 -2.927 14.592 1.00 82.06 127 THR A CA 1
ATOM 898 C C . THR A 1 127 ? -9.178 -1.885 15.699 1.00 82.06 127 THR A C 1
ATOM 900 O O . THR A 1 127 ? -8.319 -1.841 16.575 1.00 82.06 127 THR A O 1
ATOM 903 N N . ALA A 1 128 ? -10.235 -1.070 15.674 1.00 77.31 128 ALA A N 1
ATOM 904 C CA . ALA A 1 128 ? -10.537 -0.037 16.670 1.00 77.31 128 ALA A CA 1
ATOM 905 C C . ALA A 1 128 ? -9.578 1.168 16.712 1.00 77.31 128 ALA A C 1
ATOM 907 O O . ALA A 1 128 ? -9.818 2.089 17.496 1.00 77.31 128 ALA A O 1
ATOM 908 N N . THR A 1 129 ? -8.555 1.224 15.856 1.00 80.75 129 THR A N 1
ATOM 909 C CA . THR A 1 129 ? -7.710 2.414 15.703 1.00 80.75 129 THR A CA 1
ATOM 910 C C . THR A 1 129 ? -8.511 3.497 14.984 1.00 80.75 129 THR A C 1
ATOM 912 O O . THR A 1 129 ? -9.117 3.250 13.941 1.00 80.75 129 THR A O 1
ATOM 915 N N . ALA A 1 130 ? -8.561 4.699 15.556 1.00 83.50 130 ALA A N 1
ATOM 916 C CA . ALA A 1 130 ? -9.289 5.812 14.961 1.00 83.50 130 ALA A CA 1
ATOM 917 C C . ALA A 1 130 ? -8.614 6.252 13.655 1.00 83.50 130 ALA A C 1
ATOM 919 O O . ALA A 1 130 ? -7.449 6.639 13.661 1.00 83.50 130 ALA A O 1
ATOM 920 N N . VAL A 1 131 ? -9.357 6.230 12.546 1.00 86.19 131 VAL A N 1
ATOM 921 C CA . VAL A 1 131 ? -8.887 6.762 11.260 1.00 86.19 131 VAL A CA 1
ATOM 922 C C . VAL A 1 131 ? -9.672 8.003 10.858 1.00 86.19 131 VAL A C 1
ATOM 924 O O . VAL A 1 131 ? -10.852 8.143 11.196 1.00 86.19 131 VAL A O 1
ATOM 927 N N . ARG A 1 132 ? -9.034 8.904 10.102 1.00 90.81 132 ARG A N 1
ATOM 928 C CA . ARG A 1 132 ? -9.626 10.160 9.607 1.00 90.81 132 ARG A CA 1
ATOM 929 C C . ARG A 1 132 ? -9.506 10.239 8.081 1.00 90.81 132 ARG A C 1
ATOM 931 O O . ARG A 1 132 ? -8.722 11.034 7.559 1.00 90.81 132 ARG A O 1
ATOM 938 N N . PRO A 1 133 ? -10.299 9.457 7.320 1.00 87.19 133 PRO A N 1
ATOM 939 C CA . PRO A 1 133 ? -10.085 9.291 5.880 1.00 87.19 133 PRO A CA 1
ATOM 940 C C . PRO A 1 133 ? -10.142 10.602 5.089 1.00 87.19 133 PRO A C 1
ATOM 942 O O . PRO A 1 133 ? -9.451 10.742 4.083 1.00 87.19 133 PRO A O 1
ATOM 945 N N . LEU A 1 134 ? -10.962 11.554 5.548 1.00 90.00 134 LEU A N 1
ATOM 946 C CA . LEU A 1 134 ? -11.224 12.827 4.875 1.00 90.00 134 LEU A CA 1
ATOM 947 C C . LEU A 1 134 ? -10.421 14.005 5.442 1.00 90.00 134 LEU A C 1
ATOM 949 O O . LEU A 1 134 ? -10.709 15.148 5.088 1.00 90.00 134 LEU A O 1
ATOM 953 N N . TRP A 1 135 ? -9.438 13.780 6.313 1.00 90.50 135 TRP A N 1
ATOM 954 C CA . TRP A 1 135 ? -8.556 14.860 6.755 1.00 90.50 135 TRP A CA 1
ATOM 955 C C . TRP A 1 135 ? -7.781 15.446 5.551 1.00 90.50 135 TRP A C 1
ATOM 957 O O . TRP A 1 135 ? -7.371 14.683 4.670 1.00 90.50 135 TRP A O 1
ATOM 967 N N . PRO A 1 136 ? -7.584 16.779 5.453 1.00 91.12 136 PRO A N 1
ATOM 968 C CA . PRO A 1 136 ? -7.956 17.836 6.403 1.00 91.12 136 PRO A CA 1
ATOM 969 C C . PRO A 1 136 ? -9.344 18.453 6.155 1.00 91.12 136 PRO A C 1
ATOM 971 O O . PRO A 1 136 ? -9.709 19.427 6.805 1.00 91.12 136 PRO A O 1
ATOM 974 N N . ILE A 1 137 ? -10.126 17.921 5.210 1.00 92.94 137 ILE A N 1
ATOM 975 C CA . ILE A 1 137 ? -11.467 18.434 4.879 1.00 92.94 137 ILE A CA 1
ATOM 976 C C . ILE A 1 137 ? -12.450 18.162 6.031 1.00 92.94 137 ILE A C 1
ATOM 978 O O . ILE A 1 137 ? -13.364 18.948 6.275 1.00 92.94 137 ILE A O 1
ATOM 982 N N . SER A 1 138 ? -12.271 17.051 6.751 1.00 89.44 138 SER A N 1
ATOM 983 C CA . SER A 1 138 ? -13.069 16.698 7.924 1.00 89.44 138 SER A CA 1
ATOM 984 C C . SER A 1 138 ? -12.209 16.102 9.032 1.00 89.44 138 SER A C 1
ATOM 986 O O . SER A 1 138 ? -11.354 15.259 8.779 1.00 89.44 138 SER A O 1
ATOM 988 N N . GLU A 1 139 ? -12.501 16.488 10.272 1.00 87.81 139 GLU A N 1
ATOM 989 C CA . GLU A 1 139 ? -11.882 15.928 11.481 1.00 87.81 139 GLU A CA 1
ATOM 990 C C . GLU A 1 139 ? -12.638 14.709 12.033 1.00 87.81 139 GLU A C 1
ATOM 992 O O . GLU A 1 139 ? -12.318 14.214 13.110 1.00 87.81 139 GLU A O 1
ATOM 997 N N . ARG A 1 140 ? -13.667 14.219 11.326 1.00 86.75 140 ARG A N 1
ATOM 998 C CA . ARG A 1 140 ? -14.443 13.061 11.783 1.00 86.75 140 ARG A CA 1
ATOM 999 C C . ARG A 1 140 ? -13.579 11.805 11.808 1.00 86.75 140 ARG A C 1
ATOM 1001 O O . ARG A 1 140 ? -13.015 11.409 10.789 1.00 86.75 140 ARG A O 1
ATOM 1008 N N . GLU A 1 141 ? -13.571 11.162 12.965 1.00 88.19 141 GLU A N 1
ATOM 1009 C CA . GLU A 1 141 ? -12.930 9.873 13.187 1.00 88.19 141 GLU A CA 1
ATOM 1010 C C . GLU A 1 141 ? -13.929 8.733 13.009 1.00 88.19 141 GLU A C 1
ATOM 1012 O O . GLU A 1 141 ? -15.116 8.868 13.325 1.00 88.19 141 GLU A O 1
ATOM 1017 N N . GLY A 1 142 ? -13.444 7.594 12.530 1.00 82.69 142 GLY A N 1
ATOM 1018 C CA . GLY A 1 142 ? -14.214 6.361 12.483 1.00 82.69 142 GLY A CA 1
ATOM 1019 C C . GLY A 1 142 ? -13.329 5.151 12.732 1.00 82.69 142 GLY A C 1
ATOM 1020 O O . GLY A 1 142 ? -12.167 5.137 12.342 1.00 82.69 142 GLY A O 1
ATOM 1021 N N . SER A 1 143 ? -13.893 4.134 13.372 1.00 84.94 143 SER A N 1
ATOM 1022 C CA . SER A 1 143 ? -13.323 2.794 13.427 1.00 84.94 143 SER A CA 1
ATOM 1023 C C . SER A 1 143 ? -14.437 1.772 13.656 1.00 84.94 143 SER A C 1
ATOM 1025 O O . SER A 1 143 ? -15.441 2.028 14.326 1.00 84.94 143 SER A O 1
ATOM 1027 N N . LEU A 1 144 ? -14.279 0.616 13.035 1.00 74.25 144 LEU A N 1
ATOM 1028 C CA . LEU A 1 144 ? -15.032 -0.599 13.256 1.00 74.25 144 LEU A CA 1
ATOM 1029 C C . LEU A 1 144 ? -14.133 -1.456 14.137 1.00 74.25 144 LEU A C 1
ATOM 1031 O O . LEU A 1 144 ? -13.099 -1.932 13.700 1.00 74.25 144 LEU A O 1
ATOM 1035 N N . ASP A 1 145 ? -14.476 -1.606 15.406 1.00 79.75 145 ASP A N 1
ATOM 1036 C CA . ASP A 1 145 ? -13.768 -2.499 16.322 1.00 79.75 145 ASP A CA 1
ATOM 1037 C C . ASP A 1 145 ? -14.133 -3.957 15.982 1.00 79.75 145 ASP A C 1
ATOM 1039 O O . ASP A 1 145 ? -14.940 -4.580 16.676 1.00 79.75 145 ASP A O 1
ATOM 1043 N N . LEU A 1 146 ? -13.638 -4.481 14.845 1.00 75.44 146 LEU A N 1
ATOM 1044 C CA . LEU A 1 146 ? -13.996 -5.827 14.383 1.00 75.44 146 LEU A CA 1
ATOM 1045 C C . LEU A 1 146 ? -13.667 -6.905 15.413 1.00 75.44 146 LEU A C 1
ATOM 1047 O O . LEU A 1 146 ? -14.526 -7.764 15.592 1.00 75.44 146 LEU A O 1
ATOM 1051 N N . PRO A 1 147 ? -12.504 -6.900 16.100 1.00 74.25 147 PRO A N 1
ATOM 1052 C CA . PRO A 1 147 ? -12.221 -7.887 17.136 1.00 74.25 147 PRO A CA 1
ATOM 1053 C C . PRO A 1 147 ? -13.313 -7.936 18.208 1.00 74.25 147 PRO A C 1
ATOM 1055 O O . PRO A 1 147 ? -13.772 -9.026 18.543 1.00 74.25 147 PRO A O 1
ATOM 1058 N N . ALA A 1 148 ? -13.801 -6.783 18.678 1.00 72.81 148 ALA A N 1
ATOM 1059 C CA . ALA A 1 148 ? -14.938 -6.755 19.594 1.00 72.81 148 ALA A CA 1
ATOM 1060 C C . ALA A 1 148 ? -16.246 -7.219 18.930 1.00 72.81 148 ALA A C 1
ATOM 1062 O O . ALA A 1 148 ? -17.042 -7.902 19.563 1.00 72.81 148 ALA A O 1
ATOM 1063 N N . LEU A 1 149 ? -16.475 -6.889 17.654 1.00 69.94 149 LEU A N 1
ATOM 1064 C CA . LEU A 1 149 ? -17.683 -7.302 16.924 1.00 69.94 149 LEU A CA 1
ATOM 1065 C C . LEU A 1 149 ? -17.735 -8.809 16.626 1.00 69.94 149 LEU A C 1
ATOM 1067 O O . LEU A 1 149 ? -18.831 -9.335 16.423 1.00 69.94 149 LEU A O 1
ATOM 1071 N N . VAL A 1 150 ? -16.592 -9.498 16.563 1.00 71.56 150 VAL A N 1
ATOM 1072 C CA . VAL A 1 150 ? -16.519 -10.940 16.268 1.00 71.56 150 VAL A CA 1
ATOM 1073 C C . VAL A 1 150 ? -16.256 -11.812 17.493 1.00 71.56 150 VAL A C 1
ATOM 1075 O O . VAL A 1 150 ? -16.409 -13.028 17.387 1.00 71.56 150 VAL A O 1
ATOM 1078 N N . ASP A 1 151 ? -15.898 -11.234 18.644 1.00 69.50 151 ASP A N 1
ATOM 1079 C CA . ASP A 1 151 ? -15.751 -11.977 19.896 1.00 69.50 151 ASP A CA 1
ATOM 1080 C C . ASP A 1 151 ? -17.132 -12.270 20.517 1.00 69.50 151 ASP A C 1
ATOM 1082 O O . ASP A 1 151 ? -17.808 -11.355 20.996 1.00 69.50 151 ASP A O 1
ATOM 1086 N N . PRO A 1 152 ? -17.568 -13.545 20.589 1.00 64.62 152 PRO A N 1
ATOM 1087 C CA . PRO A 1 152 ? -18.843 -13.902 21.206 1.00 64.62 152 PRO A CA 1
ATOM 1088 C C . PRO A 1 152 ? -18.931 -13.546 22.692 1.00 64.62 152 PRO A C 1
ATOM 1090 O O . PRO A 1 152 ? -20.032 -13.498 23.241 1.00 64.62 152 PRO A O 1
ATOM 1093 N N . ARG A 1 153 ? -17.786 -13.350 23.352 1.00 65.31 153 ARG A N 1
ATOM 1094 C CA . ARG A 1 153 ? -17.679 -13.078 24.787 1.00 65.31 153 ARG A CA 1
ATOM 1095 C C . ARG A 1 153 ? -17.722 -11.587 25.100 1.00 65.31 153 ARG A C 1
ATOM 1097 O O . ARG A 1 153 ? -18.100 -11.236 26.211 1.00 65.31 153 ARG A O 1
ATOM 1104 N N . ASN A 1 154 ? -17.378 -10.731 24.138 1.00 60.75 154 ASN A N 1
ATOM 1105 C CA . ASN A 1 154 ? -17.255 -9.287 24.325 1.00 60.75 154 ASN A CA 1
ATOM 1106 C C . ASN A 1 154 ? -18.494 -8.546 23.790 1.00 60.75 154 ASN A C 1
ATOM 1108 O O . ASN A 1 154 ? -18.419 -7.649 22.954 1.00 60.75 154 ASN A O 1
ATOM 1112 N N . ASN A 1 155 ? -19.673 -8.981 24.247 1.00 57.72 155 ASN A N 1
ATOM 1113 C CA . ASN A 1 155 ? -20.973 -8.496 23.786 1.00 57.72 155 ASN A CA 1
ATOM 1114 C C . ASN A 1 155 ? -21.512 -7.378 24.697 1.00 57.72 155 ASN A C 1
ATOM 1116 O O . ASN A 1 155 ? -22.607 -7.492 25.249 1.00 57.72 155 ASN A O 1
ATOM 1120 N N . ASP A 1 156 ? -20.752 -6.292 24.856 1.00 55.56 156 ASP A N 1
ATOM 1121 C CA . ASP A 1 156 ? -21.084 -5.139 25.717 1.00 55.56 156 ASP A CA 1
ATOM 1122 C C . ASP A 1 156 ? -22.230 -4.257 25.148 1.00 55.56 156 ASP A C 1
ATOM 1124 O O . ASP A 1 156 ? -22.222 -3.031 25.252 1.00 55.56 156 ASP A O 1
ATOM 1128 N N . GLY A 1 157 ? -23.232 -4.860 24.497 1.00 52.88 157 GLY A N 1
ATOM 1129 C CA . GLY A 1 157 ? -24.385 -4.169 23.901 1.00 52.88 157 GLY A CA 1
ATOM 1130 C C . GLY A 1 157 ? -24.200 -3.702 22.450 1.00 52.88 157 GLY A C 1
ATOM 1131 O O . GLY A 1 157 ? -25.059 -2.996 21.924 1.00 52.88 157 GLY A O 1
ATOM 1132 N N . ARG A 1 158 ? -23.108 -4.095 21.781 1.00 57.66 158 ARG A N 1
ATOM 1133 C CA . ARG A 1 158 ? -22.894 -3.890 20.333 1.00 57.66 158 ARG A CA 1
ATOM 1134 C C . ARG A 1 158 ? -23.424 -5.089 19.533 1.00 57.66 158 ARG A C 1
ATOM 1136 O O . ARG A 1 158 ? -23.560 -6.182 20.067 1.00 57.66 158 ARG A O 1
ATOM 1143 N N . ILE A 1 159 ? -23.744 -4.897 18.250 1.00 59.25 159 ILE A N 1
ATOM 1144 C CA . ILE A 1 159 ? -24.218 -5.986 17.378 1.00 59.25 159 ILE A CA 1
ATOM 1145 C C . ILE A 1 159 ? -23.062 -6.970 17.151 1.00 59.25 159 ILE A C 1
ATOM 1147 O O . ILE A 1 159 ? -22.133 -6.658 16.412 1.00 59.25 159 ILE A O 1
ATOM 1151 N N . ASN A 1 160 ? -23.122 -8.157 17.760 1.00 66.19 160 ASN A N 1
ATOM 1152 C CA . ASN A 1 160 ? -22.200 -9.249 17.450 1.00 66.19 160 ASN A CA 1
ATOM 1153 C C . ASN A 1 160 ? -22.370 -9.641 15.974 1.00 66.19 160 ASN A C 1
ATOM 1155 O O . ASN A 1 160 ? -23.407 -10.185 15.577 1.00 66.19 160 ASN A O 1
ATOM 1159 N N . LEU A 1 161 ? -21.362 -9.348 15.156 1.00 66.69 161 LEU A N 1
ATOM 1160 C CA . LEU A 1 161 ? -21.394 -9.551 13.713 1.00 66.69 161 LEU A CA 1
ATOM 1161 C C . LEU A 1 161 ? -21.477 -11.042 13.370 1.00 66.69 161 LEU A C 1
ATOM 1163 O O . LEU A 1 161 ? -22.240 -11.415 12.484 1.00 66.69 161 LEU A O 1
ATOM 1167 N N . VAL A 1 162 ? -20.772 -11.903 14.109 1.00 62.47 162 VAL A N 1
ATOM 1168 C CA . VAL A 1 162 ? -20.814 -13.363 13.914 1.00 62.47 162 VAL A CA 1
ATOM 1169 C C . VAL A 1 162 ? -22.202 -13.902 14.244 1.00 62.47 162 VAL A C 1
ATOM 1171 O O . VAL A 1 162 ? -22.798 -14.602 13.428 1.00 62.47 162 VAL A O 1
ATOM 1174 N N . GLY A 1 163 ? -22.757 -13.523 15.398 1.00 64.06 163 GLY A N 1
ATOM 1175 C CA . GLY A 1 163 ? -24.119 -13.892 15.785 1.00 64.06 163 GLY A CA 1
ATOM 1176 C C . GLY A 1 163 ? -25.155 -13.407 14.770 1.00 64.06 163 GLY A C 1
ATOM 1177 O O . GLY A 1 163 ? -26.045 -14.160 14.384 1.00 64.06 163 GLY A O 1
ATOM 1178 N N . THR A 1 164 ? -24.996 -12.183 14.266 1.00 70.56 164 THR A N 1
ATOM 1179 C CA . THR A 1 164 ? -25.903 -11.590 13.273 1.00 70.56 164 THR A CA 1
ATOM 1180 C C . THR A 1 164 ? -25.812 -12.299 11.926 1.00 70.56 164 THR A C 1
ATOM 1182 O O . THR A 1 164 ? -26.845 -12.649 11.362 1.00 70.56 164 THR A O 1
ATOM 1185 N N . ILE A 1 165 ? -24.606 -12.579 11.426 1.00 75.75 165 ILE A N 1
ATOM 1186 C CA . ILE A 1 165 ? -24.404 -13.323 10.175 1.00 75.75 165 ILE A CA 1
ATOM 1187 C C . ILE A 1 165 ? -24.990 -14.731 10.291 1.00 75.75 165 ILE A C 1
ATOM 1189 O O . ILE A 1 165 ? -25.685 -15.168 9.377 1.00 75.75 165 ILE A O 1
ATOM 1193 N N . VAL A 1 166 ? -24.766 -15.427 11.411 1.00 73.44 166 VAL A N 1
ATOM 1194 C CA . VAL A 1 166 ? -25.329 -16.765 11.644 1.00 73.44 166 VAL A CA 1
ATOM 1195 C C . VAL A 1 166 ? -26.858 -16.717 11.665 1.00 73.44 166 VAL A C 1
ATOM 1197 O O . VAL A 1 166 ? -27.491 -17.519 10.983 1.00 73.44 166 VAL A O 1
ATOM 1200 N N . ILE A 1 167 ? -27.467 -15.761 12.374 1.00 78.44 167 ILE A N 1
ATOM 1201 C CA . ILE A 1 167 ? -28.931 -15.605 12.412 1.00 78.44 167 ILE A CA 1
ATOM 1202 C C . ILE A 1 167 ? -29.490 -15.294 11.020 1.00 78.44 167 ILE A C 1
ATOM 1204 O O . ILE A 1 167 ? -30.475 -15.908 10.614 1.00 78.44 167 ILE A O 1
ATOM 1208 N N . VAL A 1 168 ? -28.865 -14.385 10.268 1.00 81.19 168 VAL A N 1
ATOM 1209 C CA . VAL A 1 168 ? -29.298 -14.032 8.908 1.00 81.19 168 VAL A CA 1
ATOM 1210 C C . VAL A 1 168 ? -29.157 -15.225 7.965 1.00 81.19 168 VAL A C 1
ATOM 1212 O O . VAL A 1 168 ? -30.092 -15.523 7.228 1.00 81.19 168 VAL A O 1
ATOM 1215 N N . ALA A 1 169 ? -28.038 -15.949 8.011 1.00 76.25 169 ALA A N 1
ATOM 1216 C CA . ALA A 1 169 ? -27.824 -17.137 7.189 1.00 76.25 169 ALA A CA 1
ATOM 1217 C C . ALA A 1 169 ? -28.847 -18.240 7.503 1.00 76.25 169 ALA A C 1
ATOM 1219 O O . ALA A 1 169 ? -29.400 -18.843 6.584 1.00 76.25 169 ALA A O 1
ATOM 1220 N N . LEU A 1 170 ? -29.153 -18.465 8.786 1.00 80.38 170 LEU A N 1
ATOM 1221 C CA . LEU A 1 170 ? -30.200 -19.396 9.207 1.00 80.38 170 LEU A CA 1
ATOM 1222 C C . LEU A 1 170 ? -31.586 -18.935 8.743 1.00 80.38 170 LEU A C 1
ATOM 1224 O O . LEU A 1 170 ? -32.341 -19.746 8.213 1.00 80.38 170 LEU A O 1
ATOM 1228 N N . ALA A 1 171 ? -31.918 -17.650 8.884 1.00 83.50 171 ALA A N 1
ATOM 1229 C CA . ALA A 1 171 ? -33.193 -17.098 8.431 1.00 83.50 171 ALA A CA 1
ATOM 1230 C C . ALA A 1 171 ? -33.364 -17.238 6.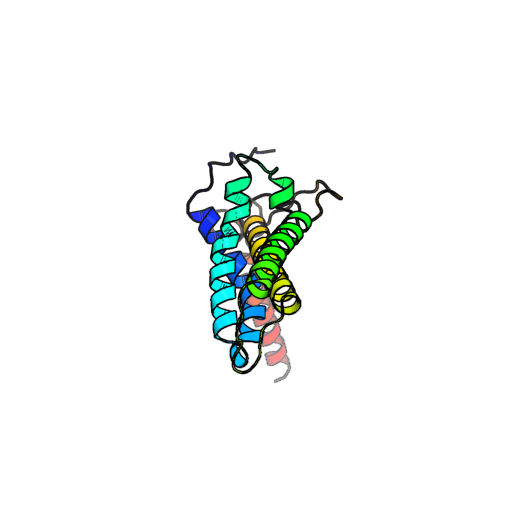911 1.00 83.50 171 ALA A C 1
ATOM 1232 O O . ALA A 1 171 ? -34.402 -17.717 6.456 1.00 83.50 171 ALA A O 1
ATOM 1233 N N . VAL A 1 172 ? -32.332 -16.907 6.129 1.00 84.56 172 VAL A N 1
ATOM 1234 C CA . VAL A 1 172 ? -32.312 -17.114 4.673 1.00 84.56 172 VAL A CA 1
ATOM 1235 C C . VAL A 1 172 ? -32.445 -18.599 4.336 1.00 84.56 172 VAL A C 1
ATOM 1237 O O . VAL A 1 172 ? -33.236 -18.951 3.464 1.00 84.56 172 VAL A O 1
ATOM 1240 N N . GLY A 1 173 ? -31.740 -19.485 5.044 1.00 76.25 173 GLY A N 1
ATOM 1241 C CA . GLY A 1 173 ? -31.844 -20.934 4.859 1.00 76.25 173 GLY A CA 1
ATOM 1242 C C . GLY A 1 173 ? -33.254 -21.474 5.121 1.00 76.25 173 GLY A C 1
ATOM 1243 O O . GLY A 1 173 ? -33.773 -22.246 4.316 1.00 76.25 173 GLY A O 1
ATOM 1244 N N . VAL A 1 174 ? -33.907 -21.024 6.196 1.00 82.75 174 VAL A N 1
ATOM 1245 C CA . VAL A 1 174 ? -35.293 -21.392 6.537 1.00 82.75 174 VAL A CA 1
ATOM 1246 C C . VAL A 1 174 ? -36.292 -20.821 5.528 1.00 82.75 174 VAL A C 1
ATOM 1248 O O . VAL A 1 174 ? -37.203 -21.524 5.106 1.00 82.75 174 VAL A O 1
ATOM 1251 N N . MET A 1 175 ? -36.126 -19.571 5.094 1.00 77.81 175 MET A N 1
ATOM 1252 C CA . MET A 1 175 ? -36.978 -18.974 4.057 1.00 77.81 175 MET A CA 1
ATOM 1253 C C . MET A 1 175 ? -36.821 -19.683 2.706 1.00 77.81 175 MET A C 1
ATOM 1255 O O . MET A 1 175 ? -37.790 -19.858 1.974 1.00 77.81 175 MET A O 1
ATOM 1259 N N . SER A 1 176 ? -35.612 -20.137 2.380 1.00 72.38 176 SER A N 1
ATOM 1260 C CA . SER A 1 176 ? -35.344 -20.866 1.136 1.00 72.38 176 SER A CA 1
ATOM 1261 C C . SER A 1 176 ? -35.941 -22.280 1.160 1.00 72.38 176 SER A C 1
ATOM 1263 O O . SER A 1 176 ? -36.433 -22.770 0.141 1.00 72.38 176 SER A O 1
ATOM 1265 N N . SER A 1 177 ? -35.944 -22.942 2.323 1.00 68.88 177 SER A N 1
ATOM 1266 C CA . SER A 1 177 ? -36.508 -24.288 2.473 1.00 68.88 177 SER A CA 1
ATOM 1267 C C . SER A 1 177 ? -38.038 -24.291 2.519 1.00 68.88 177 SER A C 1
ATOM 1269 O O . SER A 1 177 ? -38.652 -25.193 1.948 1.00 68.88 177 SER A O 1
ATOM 1271 N N . THR A 1 178 ? -38.671 -23.267 3.100 1.00 62.22 178 THR A N 1
ATOM 1272 C CA . THR A 1 178 ? -40.137 -23.126 3.075 1.00 62.22 178 THR A CA 1
ATOM 1273 C C . THR A 1 178 ? -40.658 -22.837 1.672 1.00 62.22 178 THR A C 1
ATOM 1275 O O . THR A 1 178 ? -41.600 -23.500 1.250 1.00 62.22 178 THR A O 1
ATOM 1278 N N . VAL A 1 179 ? -40.007 -21.957 0.900 1.00 58.44 179 VAL A N 1
ATOM 1279 C CA . VAL A 1 179 ? -40.359 -21.712 -0.516 1.00 58.44 179 VAL A CA 1
ATOM 1280 C C . VAL A 1 179 ? -40.326 -23.008 -1.328 1.00 58.44 179 VAL A C 1
ATOM 1282 O O . VAL A 1 179 ? -41.255 -23.277 -2.087 1.00 58.44 179 VAL A O 1
ATOM 1285 N N . THR A 1 180 ? -39.306 -23.842 -1.115 1.00 57.22 180 THR A N 1
ATOM 1286 C CA . THR A 1 180 ? -39.157 -25.128 -1.814 1.00 57.22 180 THR A CA 1
ATOM 1287 C C . THR A 1 180 ? -40.253 -26.131 -1.425 1.00 57.22 180 THR A C 1
ATOM 1289 O O . THR A 1 180 ? -40.748 -26.854 -2.284 1.00 57.22 180 THR A O 1
ATOM 1292 N N . ALA A 1 181 ? -40.685 -26.149 -0.159 1.00 55.97 181 ALA A N 1
ATOM 1293 C CA . ALA A 1 181 ? -41.743 -27.041 0.323 1.00 55.97 181 ALA A CA 1
ATOM 1294 C C . ALA A 1 181 ? -43.156 -26.655 -0.157 1.00 55.97 181 ALA A C 1
ATOM 1296 O O . ALA A 1 181 ? -44.005 -27.528 -0.273 1.00 55.97 181 ALA A O 1
ATOM 1297 N N . THR A 1 182 ? -43.418 -25.377 -0.454 1.00 58.41 182 THR A N 1
ATOM 1298 C CA . THR A 1 182 ? -44.709 -24.915 -1.022 1.00 58.41 182 THR A CA 1
ATOM 1299 C C . THR A 1 182 ? -44.847 -25.126 -2.536 1.00 58.41 182 THR A C 1
ATOM 1301 O O . THR A 1 182 ? -45.928 -24.910 -3.076 1.00 58.41 182 THR A O 1
ATOM 1304 N N . MET A 1 183 ? -43.763 -25.491 -3.228 1.00 52.22 183 MET A N 1
ATOM 1305 C CA . MET A 1 183 ? -43.719 -25.700 -4.687 1.00 52.22 183 MET A CA 1
ATOM 1306 C C . MET A 1 183 ? -43.818 -27.186 -5.093 1.00 52.22 183 MET A C 1
ATOM 1308 O O . MET A 1 183 ? -43.778 -27.485 -6.288 1.00 52.22 183 MET A O 1
ATOM 1312 N N . LEU A 1 184 ? -43.921 -28.098 -4.119 1.00 49.19 184 LEU A N 1
ATOM 1313 C CA . LEU A 1 184 ? -44.152 -29.540 -4.284 1.00 49.19 184 LEU A CA 1
ATOM 1314 C C . LEU A 1 184 ? -45.586 -29.891 -3.874 1.00 49.19 184 LEU A C 1
ATOM 1316 O O . LEU A 1 184 ? -46.161 -30.791 -4.525 1.00 49.19 184 LEU A O 1
#

Foldseek 3Di:
DPPPPCPADDPVLLVLLLVLLLVLLVVVLVVCCVQFVVLSVVLNVVLSVLSCVLSVCCVPHDPPQLLQELNVLQVQLQVQLVVQLVCLVVDFDDRDPDTQHSNNRSVSSSSSSSSSSVSSSVSCLACVNWGNHPPPVDPDTHHNNNVLLCDPVNPPPDNNPVVVVVVVVVVVVVVVVVVVVVVD

pLDDT: mean 82.11, std 15.4, range [29.56, 98.31]

Secondary structure (DSSP, 8-state):
----------HHHHHHHHHHHHHHHHHHHHHHHTT-HHHHHHHHHHHHHHHTHHHHHTTTTS-HHHHTSHHHHHHHHHHHHHHHHHHHHHS--EETTEEPPHHHHHHHHHHHHHHHHHHHHHHHHHBT--B-TTTTT----B--BHHHHH-TT--SSS--HHHHHHHHHHHHHHHHHHHHHTT-

InterPro domains:
  IPR007404 YdjM inner membrane [PF04307] (66-175)

Radius of gyration: 21.17 Å; chains: 1; bounding box: 64×48×50 Å

Organism: NCBI:txid1227457

Sequence (184 aa):
MVAAVQSGPNTTSRLTATLGALLAYAPFGWWIADAYPAFAVAGGIAAVGVASIPDKLSPWIIPDEWTHSLLGAAAVGGLVAAAGWLIADNIVIYAGSRIVTSEAAAQYGFAVGGLAAYGHILADGLTATAVRPLWPISEREGSLDLPALVDPRNNDGRINLVGTIVIVALAVGVMSSTVTATML